Protein AF-A0A8S3U8H0-F1 (afdb_monomer_lite)

Structure (mmCIF, N/CA/C/O backbone):
data_AF-A0A8S3U8H0-F1
#
_entry.id   AF-A0A8S3U8H0-F1
#
loop_
_atom_site.group_PDB
_atom_site.id
_atom_site.type_symbol
_atom_site.label_atom_id
_atom_site.label_alt_id
_atom_site.label_comp_id
_atom_site.label_asym_id
_atom_site.label_entity_id
_atom_site.label_seq_id
_atom_site.pdbx_PDB_ins_code
_atom_site.Cartn_x
_atom_site.Cartn_y
_atom_site.Cartn_z
_atom_site.occupancy
_atom_site.B_iso_or_equiv
_atom_site.auth_seq_id
_atom_site.auth_comp_id
_atom_site.auth_asym_id
_atom_site.auth_atom_id
_atom_site.pdbx_PDB_model_num
ATOM 1 N N . MET A 1 1 ? 43.489 20.971 -30.427 1.00 53.31 1 MET A N 1
ATOM 2 C CA . MET A 1 1 ? 43.304 20.013 -31.539 1.00 53.31 1 MET A CA 1
ATOM 3 C C . MET A 1 1 ? 44.069 18.719 -31.280 1.00 53.31 1 MET A C 1
ATOM 5 O O . MET A 1 1 ? 45.092 18.466 -31.914 1.00 53.31 1 MET A O 1
ATOM 9 N N . ARG A 1 2 ? 43.596 17.875 -30.350 1.00 54.50 2 ARG A N 1
ATOM 10 C CA . ARG A 1 2 ? 44.123 16.501 -30.190 1.00 54.50 2 ARG A CA 1
ATOM 11 C C . ARG A 1 2 ? 43.417 15.573 -31.186 1.00 54.50 2 ARG A C 1
ATOM 13 O O . ARG A 1 2 ? 42.436 14.917 -30.849 1.00 54.50 2 ARG A O 1
ATOM 20 N N . LYS A 1 3 ? 43.886 15.553 -32.437 1.00 52.19 3 LYS A N 1
ATOM 21 C CA . LYS A 1 3 ? 43.271 14.757 -33.516 1.00 52.19 3 LYS A CA 1
ATOM 22 C C . LYS A 1 3 ? 43.486 13.263 -33.270 1.00 52.19 3 LYS A C 1
ATOM 24 O O . LYS A 1 3 ? 44.613 12.836 -33.036 1.00 52.19 3 LYS A O 1
ATOM 29 N N . THR A 1 4 ? 42.413 12.479 -33.339 1.00 63.12 4 THR A N 1
ATOM 30 C CA . THR A 1 4 ? 42.450 11.016 -33.181 1.00 63.12 4 THR A CA 1
ATOM 31 C C . THR A 1 4 ? 42.083 10.359 -34.504 1.00 63.12 4 THR A C 1
ATOM 33 O O . THR A 1 4 ? 41.078 10.707 -35.121 1.00 63.12 4 THR A O 1
ATOM 36 N N . ASN A 1 5 ? 42.921 9.430 -34.968 1.00 55.94 5 ASN A N 1
ATOM 37 C CA . ASN A 1 5 ? 42.593 8.605 -36.125 1.00 55.94 5 ASN A CA 1
ATOM 38 C C . ASN A 1 5 ? 41.622 7.511 -35.688 1.00 55.94 5 ASN A C 1
ATOM 40 O O . ASN A 1 5 ? 41.945 6.728 -34.800 1.00 55.94 5 ASN A O 1
ATOM 44 N N . LEU A 1 6 ? 40.474 7.433 -36.352 1.00 61.72 6 LEU A N 1
ATOM 45 C CA . LEU A 1 6 ? 39.511 6.348 -36.197 1.00 61.72 6 LEU A CA 1
ATOM 46 C C . LEU A 1 6 ? 39.157 5.877 -37.610 1.00 61.72 6 LEU A C 1
ATOM 48 O O . LEU A 1 6 ? 38.776 6.686 -38.456 1.00 61.72 6 LEU A O 1
ATOM 52 N N . ASN A 1 7 ? 39.418 4.604 -37.914 1.00 59.56 7 ASN A N 1
ATOM 53 C CA . ASN A 1 7 ? 39.319 4.033 -39.265 1.00 59.56 7 ASN A CA 1
ATOM 54 C C . ASN A 1 7 ? 40.020 4.886 -40.350 1.00 59.56 7 ASN A C 1
ATOM 56 O O . ASN A 1 7 ? 39.528 5.052 -41.469 1.00 59.56 7 ASN A O 1
ATOM 60 N N . GLY A 1 8 ? 41.191 5.447 -40.026 1.00 64.94 8 GLY A N 1
ATOM 61 C CA . GLY A 1 8 ? 42.004 6.274 -40.929 1.00 64.94 8 GLY A CA 1
ATOM 62 C C . GLY A 1 8 ? 41.437 7.662 -41.261 1.00 64.94 8 GLY A C 1
ATOM 63 O O . GLY A 1 8 ? 42.083 8.411 -41.992 1.00 64.94 8 GLY A O 1
ATOM 64 N N . LEU A 1 9 ? 40.274 8.036 -40.720 1.00 56.22 9 LEU A N 1
ATOM 65 C CA . LEU A 1 9 ? 39.769 9.406 -40.751 1.00 56.22 9 LEU A CA 1
ATOM 66 C C . LEU A 1 9 ? 40.352 10.184 -39.565 1.00 56.22 9 LEU A C 1
ATOM 68 O O . LEU A 1 9 ? 40.284 9.739 -38.418 1.00 56.22 9 LEU A O 1
ATOM 72 N N . LYS A 1 10 ? 40.925 11.362 -39.845 1.00 70.75 10 LYS A N 1
ATOM 73 C CA . LYS A 1 10 ? 41.454 12.291 -38.833 1.00 70.75 10 LYS A CA 1
ATOM 74 C C . LYS A 1 10 ? 40.300 13.036 -38.165 1.00 70.75 10 LYS A C 1
ATOM 76 O O . LYS A 1 10 ? 39.991 14.164 -38.546 1.00 70.75 10 LYS A O 1
ATOM 81 N N . ILE A 1 11 ? 39.669 12.413 -37.175 1.00 70.12 11 ILE A N 1
ATOM 82 C CA . ILE A 1 11 ? 38.603 13.045 -36.400 1.00 70.12 11 ILE A CA 1
ATOM 83 C C . ILE A 1 11 ? 39.237 14.066 -35.448 1.00 70.12 11 ILE A C 1
ATOM 85 O O . ILE A 1 11 ? 40.104 13.738 -34.630 1.00 70.12 11 ILE A O 1
ATOM 89 N N . ASP A 1 12 ? 38.821 15.329 -35.556 1.00 80.31 12 ASP A N 1
ATOM 90 C CA . ASP A 1 12 ? 39.196 16.333 -34.565 1.00 80.31 12 ASP A CA 1
ATOM 91 C C . ASP A 1 12 ? 38.357 16.117 -33.305 1.00 80.31 12 ASP A C 1
ATOM 93 O O . ASP A 1 12 ? 37.150 16.371 -33.297 1.00 80.31 12 ASP A O 1
ATOM 97 N N . LYS A 1 13 ? 38.997 15.597 -32.252 1.00 78.94 13 LYS A N 1
ATOM 98 C CA . LYS A 1 13 ? 38.330 15.237 -30.999 1.00 78.94 13 LYS A CA 1
ATOM 99 C C . LYS A 1 13 ? 37.653 16.438 -30.351 1.00 78.94 13 LYS A C 1
ATOM 101 O O . LYS A 1 13 ? 36.596 16.282 -29.754 1.00 78.94 13 LYS A O 1
ATOM 106 N N . ASP A 1 14 ? 38.227 17.626 -30.510 1.00 76.94 14 ASP A N 1
ATOM 107 C CA . ASP A 1 14 ? 37.701 18.838 -29.891 1.00 76.94 14 ASP A CA 1
ATOM 108 C C . ASP A 1 14 ? 36.390 19.260 -30.594 1.00 76.94 14 ASP A C 1
ATOM 110 O O . ASP A 1 14 ? 35.439 19.685 -29.941 1.00 76.94 14 ASP A O 1
ATOM 114 N N . ASN A 1 15 ? 36.287 19.023 -31.909 1.00 81.94 15 ASN A N 1
ATOM 115 C CA . ASN A 1 15 ? 35.079 19.278 -32.702 1.00 81.94 15 ASN A CA 1
ATOM 116 C C . ASN A 1 15 ? 34.014 18.170 -32.546 1.00 81.94 15 ASN A C 1
ATOM 118 O O . ASN A 1 15 ? 32.822 18.465 -32.505 1.00 81.94 15 ASN A O 1
ATOM 122 N N . LEU A 1 16 ? 34.424 16.900 -32.410 1.00 81.31 16 LEU A N 1
ATOM 123 C CA . LEU A 1 16 ? 33.508 15.792 -32.094 1.00 81.31 16 LEU A CA 1
ATOM 124 C C . LEU A 1 16 ? 32.901 15.952 -30.694 1.00 81.31 16 LEU A C 1
ATOM 126 O O . LEU A 1 16 ? 31.695 15.787 -30.532 1.00 81.31 16 LEU A O 1
ATOM 130 N N . ASN A 1 17 ? 33.719 16.305 -29.698 1.00 83.75 17 ASN A N 1
ATOM 131 C CA . ASN A 1 17 ? 33.247 16.588 -28.345 1.00 83.75 17 ASN A CA 1
ATOM 132 C C . ASN A 1 17 ? 32.246 17.749 -28.341 1.00 83.75 17 ASN A C 1
ATOM 134 O O . ASN A 1 17 ? 31.237 17.655 -27.648 1.00 83.75 17 ASN A O 1
ATOM 138 N N . LYS A 1 18 ? 32.483 18.802 -29.140 1.00 85.81 18 LYS A N 1
ATOM 139 C CA . LYS A 1 18 ? 31.510 19.886 -29.304 1.00 85.81 18 LYS A CA 1
ATOM 140 C C . LYS A 1 18 ? 30.199 19.384 -29.919 1.00 85.81 18 LYS A C 1
ATOM 142 O O . LYS A 1 18 ? 29.156 19.578 -29.321 1.00 85.81 18 LYS A O 1
ATOM 147 N N . LEU A 1 19 ? 30.239 18.658 -31.038 1.00 86.06 19 LEU A N 1
ATOM 148 C CA . LEU A 1 19 ? 29.032 18.083 -31.659 1.00 86.06 19 LEU A CA 1
ATOM 149 C C . LEU A 1 19 ? 28.252 17.126 -30.738 1.00 86.06 19 LEU A C 1
ATOM 151 O O . LEU A 1 19 ? 27.038 16.991 -30.883 1.00 86.06 19 LEU A O 1
ATOM 155 N N . LEU A 1 20 ? 28.933 16.455 -29.804 1.00 87.25 20 LEU A N 1
ATOM 156 C CA . LEU A 1 20 ? 28.305 15.662 -28.745 1.00 87.25 20 LEU A CA 1
ATOM 157 C C . LEU A 1 20 ? 27.693 16.538 -27.647 1.00 87.25 20 LEU A C 1
ATOM 159 O O . LEU A 1 20 ? 26.581 16.241 -27.221 1.00 87.25 20 LEU A O 1
ATOM 163 N N . ALA A 1 21 ? 28.370 17.608 -27.224 1.00 89.00 21 ALA A N 1
ATOM 164 C CA . ALA A 1 21 ? 27.836 18.582 -26.274 1.00 89.00 21 ALA A CA 1
ATOM 165 C C . ALA A 1 21 ? 26.598 19.292 -26.844 1.00 89.00 21 ALA A C 1
ATOM 167 O O . ALA A 1 21 ? 25.537 19.183 -26.245 1.00 89.00 21 ALA A O 1
ATOM 168 N N . ASP A 1 22 ? 26.690 19.879 -28.042 1.00 88.12 22 ASP A N 1
ATOM 169 C CA . ASP A 1 22 ? 25.586 20.553 -28.741 1.00 88.12 22 ASP A CA 1
ATOM 170 C C . ASP A 1 22 ? 24.361 19.613 -28.897 1.00 88.12 22 ASP A C 1
ATOM 172 O O . ASP A 1 22 ? 23.209 20.024 -28.745 1.00 88.12 22 ASP A O 1
ATOM 176 N N . LYS A 1 23 ? 24.584 18.311 -29.159 1.00 88.38 23 LYS A N 1
ATOM 177 C CA . LYS A 1 23 ? 23.503 17.305 -29.215 1.00 88.38 23 LYS A CA 1
ATOM 178 C C . LYS A 1 23 ? 22.951 16.913 -27.848 1.00 88.38 23 LYS A C 1
ATOM 180 O O . LYS A 1 23 ? 21.746 16.694 -27.748 1.00 88.38 23 LYS A O 1
ATOM 185 N N . LEU A 1 24 ? 23.791 16.780 -26.825 1.00 85.44 24 LEU A N 1
ATOM 186 C CA . LEU A 1 24 ? 23.340 16.498 -25.462 1.00 85.44 24 LEU A CA 1
ATOM 187 C C . LEU A 1 24 ? 22.552 17.682 -24.903 1.00 85.44 24 LEU A C 1
ATOM 189 O O . LEU A 1 24 ? 21.498 17.464 -24.327 1.00 85.44 24 LEU A O 1
ATOM 193 N N . GLU A 1 25 ? 22.991 18.912 -25.153 1.00 88.81 25 GLU A N 1
ATOM 194 C CA . GLU A 1 25 ? 22.292 20.147 -24.796 1.00 88.81 25 GLU A CA 1
ATOM 195 C C . GLU A 1 25 ? 20.947 20.261 -25.526 1.00 88.81 25 GLU A C 1
ATOM 197 O O . GLU A 1 25 ? 19.946 20.575 -24.891 1.00 88.81 25 GLU A O 1
ATOM 202 N N . HIS A 1 26 ? 20.855 19.895 -26.811 1.00 83.44 26 HIS A N 1
ATOM 203 C CA . HIS A 1 26 ? 19.566 19.816 -27.515 1.00 83.44 26 HIS A CA 1
ATOM 204 C C . HIS A 1 26 ? 18.660 18.687 -26.977 1.00 83.44 26 HIS A C 1
ATOM 206 O O . HIS A 1 26 ? 17.444 18.864 -26.887 1.00 83.44 26 HIS A O 1
ATOM 212 N N . ILE A 1 27 ? 19.209 17.525 -26.607 1.00 80.75 27 ILE A N 1
ATOM 213 C CA . ILE A 1 27 ? 18.430 16.424 -26.010 1.00 80.75 27 ILE A CA 1
ATOM 214 C C . ILE A 1 27 ? 17.940 16.804 -24.609 1.00 80.75 27 ILE A C 1
ATOM 216 O O . ILE A 1 27 ? 16.776 16.567 -24.300 1.00 80.75 27 ILE A O 1
ATOM 220 N N . LEU A 1 28 ? 18.785 17.437 -23.795 1.00 80.69 28 LEU A N 1
ATOM 221 C CA . LEU A 1 28 ? 18.421 17.973 -22.487 1.00 80.69 28 LEU A CA 1
ATOM 222 C C . LEU A 1 28 ? 17.389 19.089 -22.635 1.00 80.69 28 LEU A C 1
ATOM 224 O O . LEU A 1 28 ? 16.350 18.989 -22.006 1.00 80.69 28 LEU A O 1
ATOM 228 N N . SER A 1 29 ? 17.569 20.034 -23.562 1.00 78.50 29 SER A N 1
ATOM 229 C CA . SER A 1 29 ? 16.569 21.068 -23.883 1.00 78.50 29 SER A CA 1
ATOM 230 C C . SER A 1 29 ? 15.237 20.468 -24.347 1.00 78.50 29 SER A C 1
ATOM 232 O O . SER A 1 29 ? 14.182 20.998 -24.025 1.00 78.50 29 SER A O 1
ATOM 234 N N . ASN A 1 30 ? 15.246 19.337 -25.065 1.00 73.69 30 ASN A N 1
ATOM 235 C CA . ASN A 1 30 ? 14.020 18.623 -25.434 1.00 73.69 30 ASN A CA 1
ATOM 236 C C . ASN A 1 30 ? 13.390 17.893 -24.235 1.00 73.69 30 ASN A C 1
ATOM 238 O O . ASN A 1 30 ? 12.169 17.834 -24.136 1.00 73.69 30 ASN A O 1
ATOM 242 N N . ILE A 1 31 ? 14.179 17.308 -23.331 1.00 71.69 31 ILE A N 1
ATOM 243 C CA . ILE A 1 31 ? 13.676 16.672 -22.101 1.00 71.69 31 ILE A CA 1
ATOM 244 C C . ILE A 1 31 ? 13.122 17.742 -21.152 1.00 71.69 31 ILE A C 1
ATOM 246 O O . ILE A 1 31 ? 12.035 17.582 -20.607 1.00 71.69 31 ILE A O 1
ATOM 250 N N . GLU A 1 32 ? 13.813 18.869 -21.024 1.00 66.81 32 GLU A N 1
ATOM 251 C CA . GLU A 1 32 ? 13.379 20.043 -20.282 1.00 66.81 32 GLU A CA 1
ATOM 252 C C . GLU A 1 32 ? 12.153 20.683 -20.922 1.00 66.81 32 GLU A C 1
ATOM 254 O O . GLU A 1 32 ? 11.242 21.002 -20.181 1.00 66.81 32 GLU A O 1
ATOM 259 N N . ALA A 1 33 ? 12.015 20.767 -22.248 1.00 57.66 33 ALA A N 1
ATOM 260 C CA . ALA A 1 33 ? 10.773 21.214 -22.898 1.00 57.66 33 ALA A CA 1
ATOM 261 C C . ALA A 1 33 ? 9.609 20.206 -22.768 1.00 57.66 33 ALA A C 1
ATOM 263 O O . ALA A 1 33 ? 8.447 20.602 -22.803 1.00 57.66 33 ALA A O 1
ATOM 264 N N . ASN A 1 34 ? 9.896 18.912 -22.581 1.00 53.34 34 ASN A N 1
ATOM 265 C CA . ASN A 1 34 ? 8.882 17.890 -22.284 1.00 53.34 34 ASN A CA 1
ATOM 266 C C . ASN A 1 34 ? 8.494 17.839 -20.790 1.00 53.34 34 ASN A C 1
ATOM 268 O O . ASN A 1 34 ? 7.405 17.375 -20.467 1.00 53.34 34 ASN A O 1
ATOM 272 N N . ASN A 1 35 ? 9.350 18.329 -19.886 1.00 50.75 35 ASN A N 1
ATOM 273 C CA . ASN A 1 35 ? 9.078 18.447 -18.444 1.00 50.75 35 ASN A CA 1
ATOM 274 C C . ASN A 1 35 ? 8.570 19.849 -18.055 1.00 50.75 35 ASN A C 1
ATOM 276 O O . ASN A 1 35 ? 7.809 20.003 -17.105 1.00 50.75 35 ASN A O 1
ATOM 280 N N . THR A 1 36 ? 8.962 20.866 -18.820 1.00 42.00 36 THR A N 1
ATOM 281 C CA . THR A 1 36 ? 8.425 22.232 -18.843 1.00 42.00 36 THR A CA 1
ATOM 282 C C . THR A 1 36 ? 7.519 22.410 -20.059 1.00 42.00 36 THR A C 1
ATOM 284 O O . THR A 1 36 ? 7.493 23.461 -20.698 1.00 42.00 36 THR A O 1
ATOM 287 N N . THR A 1 37 ? 6.688 21.395 -20.335 1.00 43.19 37 THR A N 1
ATOM 288 C CA . THR A 1 37 ? 5.416 21.648 -21.010 1.00 43.19 37 THR A CA 1
ATOM 289 C C . THR A 1 37 ? 4.713 22.745 -20.223 1.00 43.19 37 THR A C 1
ATOM 291 O O . THR A 1 37 ? 4.299 22.531 -19.078 1.00 43.19 37 THR A O 1
ATOM 294 N N . SER A 1 38 ? 4.625 23.925 -20.830 1.00 39.12 38 SER A N 1
ATOM 295 C CA . SER A 1 38 ? 3.864 25.060 -20.329 1.00 39.12 38 SER A CA 1
ATOM 296 C C . SER A 1 38 ? 2.457 24.622 -19.932 1.00 39.12 38 SER A C 1
ATOM 298 O O . SER A 1 38 ? 1.912 23.665 -20.486 1.00 39.12 38 SER A O 1
ATOM 300 N N . VAL A 1 39 ? 1.857 25.326 -18.967 1.00 46.53 39 VAL A N 1
ATOM 301 C CA . VAL A 1 39 ? 0.516 25.020 -18.441 1.00 46.53 39 VAL A CA 1
ATOM 302 C C . VAL A 1 39 ? -0.563 25.393 -19.470 1.00 46.53 39 VAL A C 1
ATOM 304 O O . VAL A 1 39 ? -1.353 26.316 -19.286 1.00 46.53 39 VAL A O 1
ATOM 307 N N . ASP A 1 40 ? -0.611 24.644 -20.571 1.00 38.34 40 ASP A N 1
ATOM 308 C CA . ASP A 1 40 ? -1.639 24.726 -21.600 1.00 38.34 40 ASP A CA 1
ATOM 309 C C . ASP A 1 40 ? -2.878 23.930 -21.176 1.00 38.34 40 ASP A C 1
ATOM 311 O O . ASP A 1 40 ? -3.145 22.800 -21.586 1.00 38.34 40 ASP A O 1
ATOM 315 N N . SER A 1 41 ? -3.669 24.588 -20.330 1.00 42.88 41 SER A N 1
ATOM 316 C CA . SER A 1 41 ? -5.132 24.524 -20.348 1.00 42.88 41 SER A CA 1
ATOM 317 C C . SER A 1 41 ? -5.779 23.132 -20.457 1.00 42.88 41 SER A C 1
ATOM 319 O O . SER A 1 41 ? -6.441 22.785 -21.436 1.00 42.88 41 SER A O 1
ATOM 321 N N . ASN A 1 42 ? -5.777 22.416 -19.331 1.00 51.84 42 ASN A N 1
ATOM 322 C CA . ASN A 1 42 ? -6.963 21.685 -18.873 1.00 51.84 42 ASN A CA 1
ATOM 323 C C . ASN A 1 42 ? -7.548 20.612 -19.819 1.00 51.84 42 ASN A C 1
ATOM 325 O O . ASN A 1 42 ? -8.760 20.535 -20.043 1.00 51.84 42 ASN A O 1
ATOM 329 N N . SER A 1 43 ? -6.730 19.623 -20.195 1.00 61.34 43 SER A N 1
ATOM 330 C CA . SER A 1 43 ? -7.233 18.242 -20.325 1.00 61.34 43 SER A CA 1
ATOM 331 C C . SER A 1 43 ? -7.524 17.649 -18.931 1.00 61.34 43 SER A C 1
ATOM 333 O O . SER A 1 43 ? -6.954 16.625 -18.555 1.00 61.34 43 SER A O 1
ATOM 335 N N . VAL A 1 44 ? -8.424 18.263 -18.158 1.00 78.44 44 VAL A N 1
ATOM 336 C CA . VAL A 1 44 ? -8.919 17.688 -16.897 1.00 78.44 44 VAL A CA 1
ATOM 337 C C . VAL A 1 44 ? -9.629 16.378 -17.236 1.00 78.44 44 VAL A C 1
ATOM 339 O O . VAL A 1 44 ? -10.532 16.382 -18.070 1.00 78.44 44 VAL A O 1
ATOM 342 N N . ARG A 1 45 ? -9.235 15.244 -16.645 1.00 87.81 45 ARG A N 1
ATOM 343 C CA . ARG A 1 45 ? -9.836 13.931 -16.946 1.00 87.81 45 ARG A CA 1
ATOM 344 C C . ARG A 1 45 ? -10.515 13.320 -15.732 1.00 87.81 45 ARG A C 1
ATOM 346 O O . ARG A 1 45 ? -10.047 13.459 -14.607 1.00 87.81 45 ARG A O 1
ATOM 353 N N . CYS A 1 46 ? -11.611 12.612 -15.983 1.00 89.75 46 CYS A N 1
ATOM 354 C CA . CYS A 1 46 ? -12.361 11.910 -14.953 1.00 89.75 46 CYS A CA 1
ATOM 355 C C . CYS A 1 46 ? -11.645 10.613 -14.567 1.00 89.75 46 CYS A C 1
ATOM 357 O O . CYS A 1 46 ? -11.534 9.714 -15.405 1.00 89.75 46 CYS A O 1
ATOM 359 N N . LEU A 1 47 ? -11.259 10.471 -13.295 1.00 88.12 47 LEU A N 1
ATOM 360 C CA . LEU A 1 47 ? -10.551 9.296 -12.765 1.00 88.12 47 LEU A CA 1
ATOM 361 C C . LEU A 1 47 ? -11.240 7.966 -13.133 1.00 88.12 47 LEU A C 1
ATOM 363 O O . LEU A 1 47 ? -10.577 6.995 -13.478 1.00 88.12 47 LEU A O 1
ATOM 367 N N . LYS A 1 48 ? -12.581 7.934 -13.121 1.00 88.75 48 LYS A N 1
ATOM 368 C CA . LYS A 1 48 ? -13.379 6.719 -13.374 1.00 88.75 48 LYS A CA 1
ATOM 369 C C . LYS A 1 48 ? -13.560 6.325 -14.845 1.00 88.75 48 LYS A C 1
ATOM 371 O O . LYS A 1 48 ? -13.930 5.186 -15.105 1.00 88.75 48 LYS A O 1
ATOM 376 N N . CYS A 1 49 ? -13.379 7.235 -15.807 1.00 89.25 49 CYS A N 1
ATOM 377 C CA . CYS A 1 49 ? -13.670 6.945 -17.224 1.00 89.25 49 CYS A CA 1
ATOM 378 C C . CYS A 1 49 ? -12.621 7.461 -18.223 1.00 89.25 49 CYS A C 1
ATOM 380 O O . CYS A 1 49 ? -12.766 7.234 -19.422 1.00 89.25 49 CYS A O 1
ATOM 382 N N . ASN A 1 50 ? -11.589 8.170 -17.747 1.00 86.81 50 ASN A N 1
ATOM 383 C CA . ASN A 1 50 ? -10.497 8.774 -18.522 1.00 86.81 50 ASN A CA 1
ATOM 384 C C . ASN A 1 50 ? -10.950 9.720 -19.665 1.00 86.81 50 ASN A C 1
ATOM 386 O O . ASN A 1 50 ? -10.163 10.088 -20.537 1.00 86.81 50 ASN A O 1
ATOM 390 N N . ARG A 1 51 ? -12.219 10.155 -19.668 1.00 87.94 51 ARG A N 1
ATOM 391 C CA . ARG A 1 51 ? -12.748 11.175 -20.590 1.00 87.94 51 ARG A CA 1
ATOM 392 C C . ARG A 1 51 ? -12.559 12.576 -20.006 1.00 87.94 51 ARG A C 1
ATOM 394 O O . ARG A 1 51 ? -12.497 12.746 -18.789 1.00 87.94 51 ARG A O 1
ATOM 401 N N . ASN A 1 52 ? -12.488 13.575 -20.883 1.00 87.75 52 ASN A N 1
ATOM 402 C CA . ASN A 1 52 ? -12.265 14.972 -20.509 1.00 87.75 52 ASN A CA 1
ATOM 403 C C . ASN A 1 52 ? -13.490 15.570 -19.765 1.00 87.75 52 ASN A C 1
ATOM 405 O O . ASN A 1 52 ? -14.642 15.352 -20.148 1.00 87.75 52 ASN A O 1
ATOM 409 N N . CYS A 1 53 ? -13.237 16.325 -18.698 1.00 81.44 53 CYS A N 1
ATOM 410 C CA . CYS A 1 53 ? -14.193 16.942 -17.777 1.00 81.44 53 CYS A CA 1
ATOM 411 C C . CYS A 1 53 ? -14.675 18.334 -18.220 1.00 81.44 53 CYS A C 1
ATOM 413 O O . CYS A 1 53 ? -14.948 19.178 -17.372 1.00 81.44 53 CYS A O 1
ATOM 415 N N . LYS A 1 54 ? -14.805 18.586 -19.533 1.00 68.94 54 LYS A N 1
ATOM 416 C CA . LYS A 1 54 ? -15.154 19.917 -20.077 1.00 68.94 54 LYS A CA 1
ATOM 417 C C . LYS A 1 54 ? -16.400 20.560 -19.446 1.00 68.94 54 LYS A C 1
ATOM 419 O O . LYS A 1 54 ? -16.468 21.780 -19.387 1.00 68.94 54 LYS A O 1
ATOM 424 N N . THR A 1 55 ? -17.369 19.765 -18.986 1.00 67.00 55 THR A N 1
ATOM 425 C CA . THR A 1 55 ? -18.467 20.200 -18.102 1.00 67.00 55 THR A CA 1
ATOM 426 C C . THR A 1 55 ? -18.896 19.057 -17.165 1.00 67.00 55 THR A C 1
ATOM 428 O O . THR A 1 55 ? -18.597 17.888 -17.419 1.00 67.00 55 THR A O 1
ATOM 431 N N . ARG A 1 56 ? -19.647 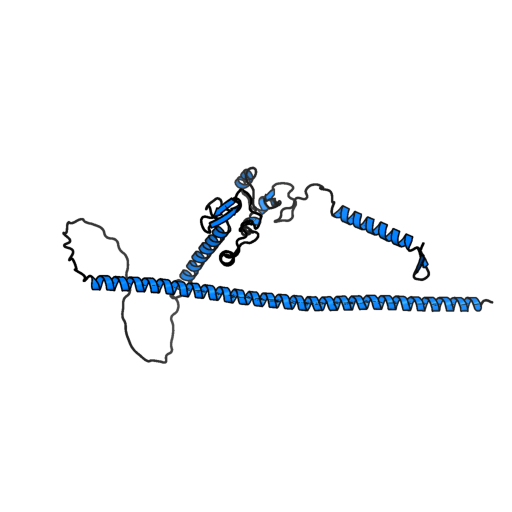19.394 -16.101 1.00 84.31 56 ARG A N 1
ATOM 432 C CA . ARG A 1 56 ? -20.343 18.459 -15.184 1.00 84.31 56 ARG A CA 1
ATOM 433 C C . ARG A 1 56 ? -19.432 17.454 -14.458 1.00 84.31 56 ARG A C 1
ATOM 435 O O . ARG A 1 56 ? -19.716 16.252 -14.403 1.00 84.31 56 ARG A O 1
ATOM 442 N N . ALA A 1 57 ? -18.348 17.965 -13.884 1.00 87.81 57 ALA A N 1
ATOM 443 C CA . ALA A 1 57 ? -17.452 17.233 -12.997 1.00 87.81 57 ALA A CA 1
ATOM 444 C C . ALA A 1 57 ? -17.246 17.983 -11.674 1.00 87.81 57 ALA A C 1
ATOM 446 O O . ALA A 1 57 ? -17.474 19.189 -11.595 1.00 87.81 57 ALA A O 1
ATOM 447 N N . VAL A 1 58 ? -16.818 17.248 -10.651 1.00 89.62 58 VAL A N 1
ATOM 448 C CA . VAL A 1 58 ? -16.386 17.759 -9.346 1.00 89.62 58 VAL A CA 1
ATOM 449 C C . VAL A 1 58 ? -14.904 17.446 -9.152 1.00 89.62 58 VAL A C 1
ATOM 451 O O . VAL A 1 58 ? -14.429 16.405 -9.619 1.00 89.62 58 VAL A O 1
ATOM 454 N N . GLN A 1 59 ? -14.183 18.340 -8.478 1.00 89.50 59 GLN A N 1
ATOM 455 C CA . GLN A 1 59 ? -12.842 18.065 -7.975 1.00 89.50 59 GLN A CA 1
ATOM 456 C C . GLN A 1 59 ? -12.959 17.406 -6.599 1.00 89.50 59 GLN A C 1
ATOM 458 O O . GLN A 1 59 ? -13.668 17.897 -5.727 1.00 89.50 59 GLN A O 1
ATOM 463 N N . CYS A 1 60 ? -12.289 16.275 -6.414 1.00 89.38 60 CYS A N 1
ATOM 464 C CA . CYS A 1 60 ? -12.126 15.659 -5.110 1.00 89.38 60 CYS A CA 1
ATOM 465 C C . CYS A 1 60 ? -11.099 16.456 -4.296 1.00 89.38 60 CYS A C 1
ATOM 467 O O . CYS A 1 60 ? -10.099 16.903 -4.858 1.00 89.38 60 CYS A O 1
ATOM 469 N N . THR A 1 61 ? -11.274 16.519 -2.976 1.00 87.69 61 THR A N 1
ATOM 470 C CA . THR A 1 61 ? -10.245 16.949 -2.005 1.00 87.69 61 THR A CA 1
ATOM 471 C C . THR A 1 61 ? -8.861 16.362 -2.312 1.00 87.69 61 THR A C 1
ATOM 473 O O . THR A 1 61 ? -7.864 17.077 -2.322 1.00 87.69 61 THR A O 1
ATOM 476 N N . ASN A 1 62 ? -8.806 15.083 -2.699 1.00 84.00 62 ASN A N 1
ATOM 477 C CA . ASN A 1 62 ? -7.602 14.373 -3.147 1.00 84.00 62 ASN A CA 1
ATOM 478 C C . ASN A 1 62 ? -7.172 14.744 -4.593 1.00 84.00 62 ASN A C 1
ATOM 480 O O . ASN A 1 62 ? -6.816 13.866 -5.385 1.00 84.00 62 ASN A O 1
ATOM 484 N N . GLY A 1 63 ? -7.267 16.024 -4.970 1.00 84.81 63 GLY A N 1
ATOM 485 C CA . GLY A 1 63 ? -6.724 16.665 -6.181 1.00 84.81 63 GLY A CA 1
ATOM 486 C C . GLY A 1 63 ? -7.342 16.307 -7.544 1.00 84.81 63 GLY A C 1
ATOM 487 O O . GLY A 1 63 ? -7.306 17.125 -8.465 1.00 84.81 63 GLY A O 1
ATOM 488 N N . HIS A 1 64 ? -7.905 15.110 -7.703 1.00 87.06 64 HIS A N 1
ATOM 489 C CA . HIS A 1 64 ? -8.383 14.563 -8.979 1.00 87.06 64 HIS A CA 1
ATOM 490 C C . HIS A 1 64 ? -9.857 14.895 -9.272 1.00 87.06 64 HIS A C 1
ATOM 492 O O . HIS A 1 64 ? -10.609 15.281 -8.386 1.00 87.06 64 HIS A O 1
ATOM 498 N N . TRP A 1 65 ? -10.307 14.692 -10.514 1.00 91.38 65 TRP A N 1
ATOM 499 C CA . TRP A 1 65 ? -11.662 15.055 -10.954 1.00 91.38 65 TRP A CA 1
ATOM 500 C C . TRP A 1 65 ? -12.531 13.843 -11.306 1.00 91.38 65 TRP A C 1
ATOM 502 O O . TRP A 1 65 ? -12.024 12.820 -11.775 1.00 91.38 65 TRP A O 1
ATOM 512 N N . VAL A 1 66 ? -13.855 13.965 -11.140 1.00 91.38 66 VAL A N 1
ATOM 513 C CA . VAL A 1 66 ? -14.834 12.927 -11.521 1.00 91.38 66 VAL A CA 1
ATOM 514 C C . VAL A 1 66 ? -16.130 13.537 -12.077 1.00 91.38 66 VAL A C 1
ATOM 516 O O . VAL A 1 66 ? -16.653 14.500 -11.521 1.00 91.38 66 VAL A O 1
ATOM 519 N N . HIS A 1 67 ? -16.688 12.981 -13.163 1.00 92.81 67 HIS A N 1
ATOM 520 C CA . HIS A 1 67 ? -18.015 13.377 -13.668 1.00 92.81 67 HIS A CA 1
ATOM 521 C C . HIS A 1 67 ? -19.130 12.984 -12.692 1.00 92.81 67 HIS A C 1
ATOM 523 O O . HIS A 1 67 ? -19.148 11.850 -12.211 1.00 92.81 67 HIS A O 1
ATOM 529 N N . TYR 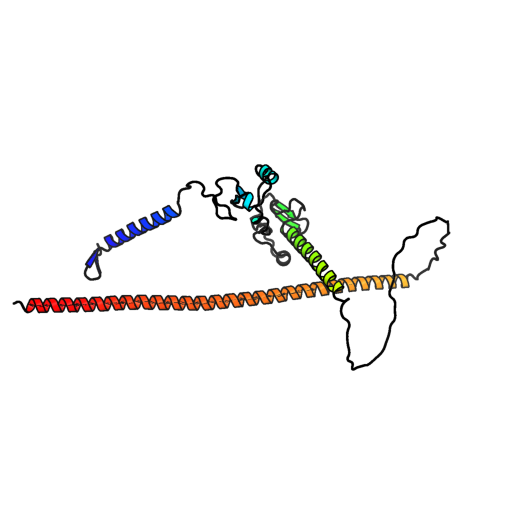A 1 68 ? -20.137 13.848 -12.511 1.00 92.00 68 TYR A N 1
ATOM 530 C CA . TYR A 1 68 ? -21.289 13.562 -11.636 1.00 92.00 68 TYR A CA 1
ATOM 531 C C . TYR A 1 68 ? -22.010 12.245 -11.998 1.00 92.00 68 TYR A C 1
ATOM 533 O O . TYR A 1 68 ? -22.527 11.548 -11.128 1.00 92.00 68 TYR A O 1
ATOM 541 N N . SER A 1 69 ? -22.021 11.879 -13.285 1.00 89.31 69 SER A N 1
ATOM 542 C CA . SER A 1 69 ? -22.619 10.643 -13.808 1.00 89.31 69 SER A CA 1
ATOM 543 C C . SER A 1 69 ? -21.794 9.387 -13.501 1.00 89.31 69 SER A C 1
ATOM 545 O O . SER A 1 69 ? -22.365 8.361 -13.138 1.00 89.31 69 SER A O 1
ATOM 547 N N . CYS A 1 70 ? -20.461 9.459 -13.583 1.00 89.44 70 CYS A N 1
ATOM 548 C CA . CYS A 1 70 ? -19.561 8.379 -13.155 1.00 89.44 70 CYS A CA 1
ATOM 549 C C . CYS A 1 70 ? -19.591 8.170 -11.631 1.00 89.44 70 CYS A C 1
ATOM 551 O O . CYS A 1 70 ? -19.285 7.087 -11.131 1.00 89.44 70 CYS A O 1
ATOM 553 N N . GLU A 1 71 ? -19.970 9.214 -10.899 1.00 89.88 71 GLU A N 1
ATOM 554 C CA . GLU A 1 71 ? -20.078 9.240 -9.443 1.00 89.88 71 GLU A CA 1
ATOM 555 C C . GLU A 1 71 ? -21.494 8.922 -8.923 1.00 89.88 71 GLU A C 1
ATOM 557 O O . GLU A 1 71 ? -21.689 8.669 -7.730 1.00 89.88 71 GLU A O 1
ATOM 562 N N . LYS A 1 72 ? -22.484 8.893 -9.829 1.00 91.00 72 LYS A N 1
ATOM 563 C CA . LYS A 1 72 ? -23.919 8.769 -9.532 1.00 91.00 72 LYS A CA 1
ATOM 564 C C . LYS A 1 72 ? -24.351 9.736 -8.418 1.00 91.00 72 LYS A C 1
ATOM 566 O O . LYS A 1 72 ? -24.856 9.300 -7.386 1.00 91.00 72 LYS A O 1
ATOM 571 N N . LEU A 1 73 ? -24.082 11.029 -8.611 1.00 87.75 73 LEU A N 1
ATOM 572 C CA . LEU A 1 73 ? -24.595 12.100 -7.749 1.00 87.75 73 LEU A CA 1
ATOM 573 C C . LEU A 1 73 ? -25.991 12.534 -8.214 1.00 87.75 73 LEU A C 1
ATOM 575 O O . LEU A 1 73 ? -26.238 12.702 -9.411 1.00 87.75 73 LEU A O 1
ATOM 579 N N . SER A 1 74 ? -26.887 12.728 -7.254 1.00 89.62 74 SER A N 1
ATOM 580 C CA . SER A 1 74 ? -28.202 13.343 -7.423 1.00 89.62 74 SER A CA 1
ATOM 581 C C . SER A 1 74 ? -28.101 14.849 -7.694 1.00 89.62 74 SER A C 1
ATOM 583 O O . SER A 1 74 ? -27.073 15.481 -7.452 1.00 89.62 74 SER A O 1
ATOM 585 N N . LEU A 1 75 ? -29.195 15.450 -8.173 1.00 86.38 75 LEU A N 1
ATOM 586 C CA . LEU A 1 75 ? -29.282 16.903 -8.362 1.00 86.38 75 LEU A CA 1
ATOM 587 C C . LEU A 1 75 ? -29.064 17.668 -7.046 1.00 86.38 75 LEU A C 1
ATOM 589 O O . LEU A 1 75 ? -28.351 18.667 -7.053 1.00 86.38 75 LEU A O 1
ATOM 593 N N . THR A 1 76 ? -29.594 17.157 -5.933 1.00 84.50 76 THR A N 1
ATOM 594 C CA . THR A 1 76 ? -29.439 17.745 -4.595 1.00 84.50 76 THR A CA 1
ATOM 595 C C . THR A 1 76 ? -27.992 17.684 -4.101 1.00 84.50 76 THR A C 1
ATOM 597 O O . THR A 1 76 ? -27.478 18.684 -3.612 1.00 84.50 76 THR A O 1
ATOM 600 N N . GLU A 1 77 ? -27.294 16.552 -4.281 1.00 84.38 77 GLU A N 1
ATOM 601 C CA . GLU A 1 77 ? -25.850 16.469 -3.999 1.00 84.38 77 GLU A CA 1
ATOM 602 C C . GLU A 1 77 ? -25.080 17.511 -4.827 1.00 84.38 77 GLU A C 1
ATOM 604 O O . GLU A 1 77 ? -24.301 18.273 -4.265 1.00 84.38 77 GLU A O 1
ATOM 609 N N . ILE A 1 78 ? -25.341 17.593 -6.141 1.00 87.75 78 ILE A N 1
ATOM 610 C CA . ILE A 1 78 ? -24.666 18.525 -7.065 1.00 87.75 78 ILE A CA 1
ATOM 611 C C . ILE A 1 78 ? -24.885 19.995 -6.667 1.00 87.75 78 ILE A C 1
ATOM 613 O O . ILE A 1 78 ? -23.961 20.796 -6.788 1.00 87.75 78 ILE A O 1
ATOM 617 N N . GLN A 1 79 ? -26.080 20.350 -6.185 1.00 85.75 79 GLN A N 1
ATOM 618 C CA . GLN A 1 79 ? -26.406 21.705 -5.723 1.00 85.75 79 GLN A CA 1
ATOM 619 C C . GLN A 1 79 ? -25.665 22.103 -4.438 1.00 85.75 79 GLN A C 1
ATOM 621 O O . GLN A 1 79 ? -25.399 23.287 -4.251 1.00 85.75 79 GLN A O 1
ATOM 626 N N . ASN A 1 80 ? -25.285 21.139 -3.595 1.00 82.94 80 ASN A N 1
ATOM 627 C CA . ASN A 1 80 ? -24.585 21.394 -2.332 1.00 82.94 80 ASN A CA 1
ATOM 628 C C . ASN A 1 80 ? -23.047 21.433 -2.477 1.00 82.94 80 ASN A C 1
ATOM 630 O O . ASN A 1 80 ? -22.369 21.978 -1.607 1.00 82.94 80 ASN A O 1
ATOM 634 N N . LEU A 1 81 ? -22.489 20.908 -3.578 1.00 81.81 81 LEU A N 1
ATOM 635 C CA . LEU A 1 81 ? -21.037 20.890 -3.844 1.00 81.81 81 LEU A CA 1
ATOM 636 C C . LEU A 1 81 ? -20.312 22.252 -3.747 1.00 81.81 81 LEU A C 1
ATOM 638 O O . LEU A 1 81 ? -19.159 22.241 -3.328 1.00 81.81 81 LEU A O 1
ATOM 642 N N . PRO A 1 82 ? -20.897 23.419 -4.100 1.00 74.56 82 PRO A N 1
ATOM 643 C CA . PRO A 1 82 ? -20.197 24.707 -3.999 1.00 74.56 82 PRO A CA 1
ATOM 644 C C . PRO A 1 82 ? -19.865 25.157 -2.567 1.00 74.56 82 PRO A C 1
ATOM 646 O O . PRO A 1 82 ? -19.201 26.177 -2.397 1.00 74.56 82 PRO A O 1
ATOM 649 N N . HIS A 1 83 ? -20.358 24.443 -1.550 1.00 66.62 83 HIS A N 1
ATOM 650 C CA . HIS A 1 83 ? -20.285 24.838 -0.142 1.00 66.62 83 HIS A CA 1
ATOM 651 C C . HIS A 1 83 ? -19.640 23.780 0.769 1.00 66.62 83 HIS A C 1
ATOM 653 O O . HIS A 1 83 ? -19.585 23.989 1.979 1.00 66.62 83 HIS A O 1
ATOM 659 N N . ILE A 1 84 ? -19.201 22.636 0.226 1.00 71.88 84 ILE A N 1
ATOM 660 C CA . ILE A 1 84 ? -18.731 21.480 1.005 1.00 71.88 84 ILE A CA 1
ATOM 661 C C . ILE A 1 84 ? -17.546 20.812 0.295 1.00 71.88 84 ILE A C 1
ATOM 663 O O . ILE A 1 84 ? -17.637 20.484 -0.889 1.00 71.88 84 ILE A O 1
ATOM 667 N N . ASP A 1 85 ? -16.470 20.540 1.037 1.00 81.06 85 ASP A N 1
ATOM 668 C CA . ASP A 1 85 ? -15.319 19.770 0.557 1.00 81.06 85 ASP A CA 1
ATOM 669 C C . ASP A 1 85 ? -15.727 18.356 0.118 1.00 81.06 85 ASP A C 1
ATOM 671 O O . ASP A 1 85 ? -16.155 17.517 0.915 1.00 81.06 85 ASP A O 1
ATOM 675 N N . TYR A 1 86 ? -15.600 18.075 -1.181 1.00 85.06 86 TYR A N 1
ATOM 676 C CA . TYR A 1 86 ? -16.105 16.838 -1.765 1.00 85.06 86 TYR A CA 1
ATOM 677 C C . TYR A 1 86 ? -15.057 15.715 -1.801 1.00 85.06 86 TYR A C 1
ATOM 679 O O . TYR A 1 86 ? -14.027 15.832 -2.465 1.00 85.06 86 TYR A O 1
ATOM 687 N N . CYS A 1 87 ? -15.362 14.569 -1.185 1.00 86.12 87 CYS A N 1
ATOM 688 C CA . CYS A 1 87 ? -14.604 13.327 -1.359 1.00 86.12 87 CYS A CA 1
ATOM 689 C C . CYS A 1 87 ? -15.382 12.330 -2.240 1.00 86.12 87 CYS A C 1
ATOM 691 O O . CYS A 1 87 ? -16.554 12.047 -1.988 1.00 86.12 87 CYS A O 1
ATOM 693 N N . CYS A 1 88 ? -14.748 11.788 -3.287 1.00 87.50 88 CYS A N 1
ATOM 694 C CA . CYS A 1 88 ? -15.407 10.869 -4.221 1.00 87.50 88 CYS A CA 1
ATOM 695 C C . CYS A 1 88 ? -15.573 9.457 -3.635 1.00 87.50 88 CYS A C 1
ATOM 697 O O . CYS A 1 88 ? -14.763 9.017 -2.819 1.00 87.50 88 CYS A O 1
ATOM 699 N N . LYS A 1 89 ? -16.551 8.673 -4.119 1.00 83.44 89 LYS A N 1
ATOM 700 C CA . LYS A 1 89 ? -16.833 7.312 -3.607 1.00 83.44 89 LYS A CA 1
ATOM 701 C C . LYS A 1 89 ? -15.739 6.288 -3.955 1.00 83.44 89 LYS A C 1
ATOM 703 O O . LYS A 1 89 ? -15.874 5.120 -3.601 1.00 83.44 89 LYS A O 1
ATOM 708 N N . THR A 1 90 ? -14.682 6.689 -4.671 1.00 83.19 90 THR A N 1
ATOM 709 C CA . THR A 1 90 ? -13.439 5.905 -4.801 1.00 83.19 90 THR A CA 1
ATOM 710 C C . THR A 1 90 ? -12.535 6.131 -3.588 1.00 83.19 90 THR A C 1
ATOM 712 O O . THR A 1 90 ? -12.060 5.162 -3.008 1.00 83.19 90 THR A O 1
ATOM 715 N N . CYS A 1 91 ? -12.342 7.385 -3.167 1.00 81.25 91 CYS A N 1
ATOM 716 C CA . CYS A 1 91 ? -11.474 7.735 -2.041 1.00 81.25 91 CYS A CA 1
ATOM 717 C C . CYS A 1 91 ? -12.164 7.623 -0.677 1.00 81.25 91 CYS A C 1
ATOM 719 O O . CYS A 1 91 ? -11.501 7.263 0.281 1.00 81.25 91 CYS A O 1
ATOM 721 N N . SER A 1 92 ? -13.485 7.808 -0.579 1.00 75.44 92 SER A N 1
ATOM 722 C CA . SER A 1 92 ? -14.236 7.524 0.657 1.00 75.44 92 SER A CA 1
ATOM 723 C C . SER A 1 92 ? -14.487 6.023 0.888 1.00 75.44 92 SER A C 1
ATOM 725 O O . SER A 1 92 ? -15.062 5.644 1.903 1.00 75.44 92 SER A O 1
ATOM 727 N N . LYS A 1 93 ? -14.126 5.170 -0.084 1.00 61.47 93 LYS A N 1
ATOM 728 C CA . LYS A 1 93 ? -14.109 3.701 0.037 1.00 61.47 93 LYS A CA 1
ATOM 729 C C . LYS A 1 93 ? -12.712 3.124 0.226 1.00 61.47 93 LYS A C 1
ATOM 731 O O . LYS A 1 93 ? -12.591 1.946 0.554 1.00 61.47 93 LYS A O 1
ATOM 736 N N . GLN A 1 94 ? -11.670 3.924 0.024 1.00 45.16 94 GLN A N 1
ATOM 737 C CA . GLN A 1 94 ? -10.407 3.632 0.677 1.00 45.16 94 GLN A CA 1
ATOM 738 C C . GLN A 1 94 ? -10.649 3.912 2.170 1.00 45.16 94 GLN A C 1
ATOM 740 O O . GLN A 1 94 ? -11.203 4.969 2.483 1.00 45.16 94 GLN A O 1
ATOM 745 N N . PRO A 1 95 ? -10.304 2.994 3.095 1.00 43.56 95 PRO A N 1
ATOM 746 C CA . PRO A 1 95 ? -10.206 3.386 4.496 1.00 43.56 95 PRO A CA 1
ATOM 747 C C . PRO A 1 95 ? -9.242 4.571 4.559 1.00 43.56 95 PRO A C 1
ATOM 749 O O . PRO A 1 95 ? -8.287 4.605 3.776 1.00 43.56 95 PRO A O 1
ATOM 752 N N . ILE A 1 96 ? -9.506 5.547 5.434 1.00 42.75 96 ILE A N 1
ATOM 753 C CA . ILE A 1 96 ? -8.655 6.737 5.563 1.00 42.75 96 ILE A CA 1
ATOM 754 C C . ILE A 1 96 ? -7.217 6.246 5.706 1.00 42.75 96 ILE A C 1
ATOM 756 O O . ILE A 1 96 ? -6.889 5.573 6.683 1.00 42.75 96 ILE A O 1
ATOM 760 N N . THR A 1 97 ? -6.370 6.533 4.714 1.00 38.38 97 THR A N 1
ATOM 761 C CA . THR A 1 97 ? -4.964 6.128 4.735 1.00 38.38 97 THR A CA 1
ATOM 762 C C . THR A 1 97 ? -4.209 7.085 5.639 1.00 38.38 97 THR A C 1
ATOM 764 O O . THR A 1 97 ? -3.436 7.929 5.185 1.00 38.38 97 THR A O 1
ATOM 767 N N . VAL A 1 98 ? -4.486 6.946 6.936 1.00 39.47 98 VAL A N 1
ATOM 768 C CA . VAL A 1 98 ? -3.598 7.336 8.021 1.00 39.47 98 VAL A CA 1
ATOM 769 C C . VAL A 1 98 ? -2.199 6.831 7.618 1.00 39.47 98 VAL A C 1
ATOM 771 O O . VAL A 1 98 ? -2.073 5.627 7.376 1.00 39.47 98 VAL A O 1
ATOM 774 N N . PRO A 1 99 ? -1.178 7.701 7.451 1.00 43.22 99 PRO A N 1
ATOM 775 C CA . PRO A 1 99 ? 0.106 7.317 6.848 1.00 43.22 99 PRO A CA 1
ATOM 776 C C . PRO A 1 99 ? 0.779 6.124 7.534 1.00 43.22 99 PRO A C 1
ATOM 778 O O . PRO A 1 99 ? 1.449 5.330 6.879 1.00 43.22 99 PRO A O 1
ATOM 781 N N . TYR A 1 100 ? 0.513 5.964 8.831 1.00 43.97 100 TYR A N 1
ATOM 782 C CA . TYR A 1 100 ? 0.549 4.683 9.519 1.00 43.97 100 TYR A CA 1
ATOM 783 C C . TYR A 1 100 ? -0.807 4.443 10.189 1.00 43.97 100 TYR A C 1
ATOM 785 O O . TYR A 1 100 ? -1.118 5.060 11.205 1.00 43.97 100 TYR A O 1
ATOM 793 N N . ALA A 1 101 ? -1.610 3.519 9.662 1.00 46.12 101 ALA A N 1
ATOM 794 C CA . ALA A 1 101 ? -2.748 2.972 10.396 1.00 46.12 101 ALA A CA 1
ATOM 795 C C . ALA A 1 101 ? -2.215 2.034 11.494 1.00 46.12 101 ALA A C 1
ATOM 797 O O . ALA A 1 101 ? -2.266 0.815 11.341 1.00 46.12 101 ALA A O 1
ATOM 798 N N . ILE A 1 102 ? -1.649 2.627 12.557 1.00 50.81 102 ILE A N 1
ATOM 799 C CA . ILE A 1 102 ? -1.061 1.926 13.706 1.00 50.81 102 ILE A CA 1
ATOM 800 C C . ILE A 1 102 ? -2.082 0.906 14.208 1.00 50.81 102 ILE A C 1
ATOM 802 O O . ILE A 1 102 ? -3.141 1.268 14.725 1.00 50.81 102 ILE A O 1
ATOM 806 N N . THR A 1 103 ? -1.774 -0.376 14.028 1.00 55.06 103 THR A N 1
ATOM 807 C CA . THR A 1 103 ? -2.660 -1.459 14.447 1.00 55.06 103 THR A CA 1
ATOM 808 C C . THR A 1 103 ? -2.812 -1.466 15.967 1.00 55.06 103 THR A C 1
ATOM 810 O O . THR A 1 103 ? -1.938 -0.995 16.698 1.00 55.06 103 THR A O 1
ATOM 813 N N . ALA A 1 104 ? -3.887 -2.074 16.479 1.00 53.38 104 ALA A N 1
ATOM 814 C CA . ALA A 1 104 ? -4.081 -2.240 17.924 1.00 53.38 104 ALA A CA 1
ATOM 815 C C . ALA A 1 104 ? -2.876 -2.908 18.627 1.00 53.38 104 ALA A C 1
ATOM 817 O O . ALA A 1 104 ? -2.647 -2.676 19.810 1.00 53.38 104 ALA A O 1
ATOM 818 N N . ALA A 1 105 ? -2.097 -3.719 17.900 1.00 51.75 105 ALA A N 1
ATOM 819 C CA . ALA A 1 105 ? -0.860 -4.321 18.388 1.00 51.75 105 ALA A CA 1
ATOM 820 C C . ALA A 1 105 ? 0.319 -3.330 18.415 1.00 51.75 105 ALA A C 1
ATOM 822 O O . ALA A 1 105 ? 1.032 -3.276 19.410 1.00 51.75 105 ALA A O 1
ATOM 823 N N . GLU A 1 106 ? 0.520 -2.529 17.364 1.00 54.59 106 GLU A N 1
ATOM 824 C CA . GLU A 1 106 ? 1.592 -1.520 17.322 1.00 54.59 106 GLU A CA 1
ATOM 825 C C . GLU A 1 106 ? 1.363 -0.375 18.317 1.00 54.59 106 GLU A C 1
ATOM 827 O O . GLU A 1 106 ? 2.329 0.147 18.867 1.00 54.59 106 GLU A O 1
ATOM 832 N N . ALA A 1 107 ? 0.105 -0.011 18.591 1.00 55.75 107 ALA A N 1
ATOM 833 C CA . ALA A 1 107 ? -0.231 0.990 19.604 1.00 55.75 107 ALA A CA 1
ATOM 834 C C . ALA A 1 107 ? 0.231 0.543 21.003 1.00 55.75 107 ALA A C 1
ATOM 836 O O . ALA A 1 107 ? 0.920 1.289 21.692 1.00 55.75 107 ALA A O 1
ATOM 837 N N . LEU A 1 108 ? -0.056 -0.712 21.370 1.00 53.94 108 LEU A N 1
ATOM 838 C CA . LEU A 1 108 ? 0.375 -1.332 22.632 1.00 53.94 108 LEU A CA 1
ATOM 839 C C . LEU A 1 108 ? 1.895 -1.565 22.728 1.00 53.94 108 LEU A C 1
ATOM 841 O O . LEU A 1 108 ? 2.392 -1.864 23.808 1.00 53.94 108 LEU A O 1
ATOM 845 N N . LEU A 1 109 ? 2.634 -1.466 21.618 1.00 54.34 109 LEU A N 1
ATOM 846 C CA . LEU A 1 109 ? 4.092 -1.636 21.579 1.00 54.34 109 LEU A CA 1
ATOM 847 C C . LEU A 1 109 ? 4.863 -0.304 21.598 1.00 54.34 109 LEU A C 1
ATOM 849 O O . LEU A 1 109 ? 6.085 -0.328 21.710 1.00 54.34 109 LEU A O 1
ATOM 853 N N . ARG A 1 110 ? 4.185 0.850 21.497 1.00 56.03 110 ARG A N 1
ATOM 854 C CA . ARG A 1 110 ? 4.823 2.182 21.537 1.00 56.03 110 ARG A CA 1
ATOM 855 C C . ARG A 1 110 ? 4.834 2.844 22.920 1.00 56.03 110 ARG A C 1
ATOM 857 O O . ARG A 1 110 ? 5.396 3.928 23.046 1.00 56.03 110 ARG A O 1
ATOM 864 N N . GLU A 1 111 ? 4.283 2.204 23.954 1.00 52.84 111 GLU A N 1
ATOM 865 C CA . GLU A 1 111 ? 4.271 2.745 25.327 1.00 52.84 111 GLU A CA 1
ATOM 866 C C . GLU A 1 111 ? 5.687 2.989 25.901 1.00 52.84 111 GLU A C 1
ATOM 868 O O . GLU A 1 111 ? 5.850 3.849 26.762 1.00 52.84 111 GLU A O 1
ATOM 873 N N . GLU A 1 112 ? 6.721 2.297 25.399 1.00 50.00 112 GLU A N 1
ATOM 874 C CA . GLU A 1 112 ? 8.116 2.446 25.855 1.00 50.00 112 GLU A CA 1
ATOM 875 C C . GLU A 1 112 ? 8.948 3.485 25.068 1.00 50.00 112 GLU A C 1
ATOM 877 O O . GLU A 1 112 ? 10.054 3.820 25.492 1.00 50.00 112 GLU A O 1
ATOM 882 N N . THR A 1 113 ? 8.453 4.019 23.941 1.00 47.38 113 THR A N 1
ATOM 883 C CA . THR A 1 113 ? 9.190 4.990 23.097 1.00 47.38 113 THR A CA 1
ATOM 884 C C . THR A 1 113 ? 8.274 6.105 22.582 1.00 47.38 113 THR A C 1
ATOM 886 O O . THR A 1 113 ? 7.913 6.148 21.400 1.00 47.38 113 THR A O 1
ATOM 889 N N . ILE A 1 114 ? 7.879 7.013 23.476 1.00 56.88 114 ILE A N 1
ATOM 890 C CA . ILE A 1 114 ? 7.113 8.214 23.124 1.00 56.88 114 ILE A CA 1
ATOM 891 C C . ILE A 1 114 ? 8.087 9.368 22.854 1.00 56.88 114 ILE A C 1
ATOM 893 O O . ILE A 1 114 ? 8.509 10.066 23.772 1.00 56.88 114 ILE A O 1
ATOM 897 N N . ASP A 1 115 ? 8.420 9.585 21.580 1.00 57.25 115 ASP A N 1
ATOM 898 C CA . ASP A 1 115 ? 8.999 10.853 21.129 1.00 57.25 115 ASP A CA 1
ATOM 899 C C . ASP A 1 115 ? 7.880 11.915 21.103 1.00 57.25 115 ASP A C 1
ATOM 901 O O . ASP A 1 115 ? 7.116 12.001 20.137 1.00 57.25 115 ASP A O 1
ATOM 905 N N . ASP A 1 116 ? 7.777 12.721 22.167 1.00 63.75 116 ASP A N 1
ATOM 906 C CA . ASP A 1 116 ? 6.722 13.738 22.392 1.00 63.75 116 ASP A CA 1
ATOM 907 C C . ASP A 1 116 ? 6.566 14.783 21.260 1.00 63.75 116 ASP A C 1
ATOM 909 O O . ASP A 1 116 ? 5.585 15.536 21.217 1.00 63.75 116 ASP A O 1
ATOM 913 N N . GLU A 1 117 ? 7.526 14.850 20.336 1.00 73.31 117 GLU A N 1
ATOM 914 C CA . GLU A 1 117 ? 7.541 15.796 19.221 1.00 73.31 117 GLU A CA 1
ATOM 915 C C . GLU A 1 117 ? 6.701 15.363 18.006 1.00 73.31 117 GLU A C 1
ATOM 917 O O . GLU A 1 117 ? 6.443 16.211 17.156 1.00 73.31 117 GLU A O 1
ATOM 922 N N . ASN A 1 118 ? 6.224 14.112 17.900 1.00 81.88 118 ASN A N 1
ATOM 923 C CA . ASN A 1 118 ? 5.520 13.610 16.701 1.00 81.88 118 ASN A CA 1
ATOM 924 C C . ASN A 1 118 ? 4.089 13.100 16.967 1.00 81.88 118 ASN A C 1
ATOM 926 O O . ASN A 1 118 ? 3.818 12.383 17.927 1.00 81.88 118 ASN A O 1
ATOM 930 N N . CYS A 1 119 ? 3.152 13.416 16.066 1.00 81.12 119 CYS A N 1
ATOM 931 C CA . CYS A 1 119 ? 1.765 12.959 16.167 1.00 81.12 119 CYS A CA 1
ATOM 932 C C . CYS A 1 119 ? 1.631 11.481 15.790 1.00 81.12 119 CYS A C 1
ATOM 934 O O . CYS A 1 119 ? 1.860 11.108 14.642 1.00 81.12 119 CYS A O 1
ATOM 936 N N . LEU A 1 120 ? 1.130 10.652 16.708 1.00 74.31 120 LEU A N 1
ATOM 937 C CA . LEU A 1 120 ? 0.921 9.215 16.478 1.00 74.31 120 LEU A CA 1
ATOM 938 C C . LEU A 1 120 ? -0.097 8.866 15.374 1.00 74.31 120 LEU A C 1
ATOM 940 O O . LEU A 1 120 ? -0.151 7.714 14.959 1.00 74.31 120 LEU A O 1
ATOM 944 N N . VAL A 1 121 ? -0.896 9.822 14.887 1.00 80.31 121 VAL A N 1
ATOM 945 C CA . VAL A 1 121 ? -1.858 9.586 13.795 1.00 80.31 121 VAL A CA 1
ATOM 946 C C . VAL A 1 121 ? -1.256 9.930 12.429 1.00 80.31 121 VAL A C 1
ATOM 948 O O . VAL A 1 121 ? -1.240 9.090 11.540 1.00 80.31 121 VAL A O 1
ATOM 951 N N . CYS A 1 122 ? -0.744 11.146 12.218 1.00 82.00 122 CYS A N 1
ATOM 952 C CA . CYS A 1 122 ? -0.216 11.546 10.902 1.00 82.00 122 CYS A CA 1
ATOM 953 C C . CYS A 1 122 ? 1.308 11.421 10.753 1.00 82.00 122 CYS A C 1
ATOM 955 O O . CYS A 1 122 ? 1.805 11.523 9.637 1.00 82.00 122 CYS A O 1
ATOM 957 N N . ASN A 1 123 ? 2.038 11.187 11.848 1.00 78.56 123 ASN A N 1
ATOM 958 C CA . ASN A 1 123 ? 3.504 11.185 11.928 1.00 78.56 123 ASN A CA 1
ATOM 959 C C . ASN A 1 123 ? 4.164 12.525 11.505 1.00 78.56 123 ASN A C 1
ATOM 961 O O . ASN A 1 123 ? 5.358 12.561 11.213 1.00 78.56 123 ASN A O 1
ATOM 965 N N . ASP A 1 124 ? 3.397 13.625 11.509 1.00 80.44 124 ASP A N 1
ATOM 966 C CA . ASP A 1 124 ? 3.917 14.999 11.424 1.00 80.44 124 ASP A CA 1
ATOM 967 C C . ASP A 1 124 ? 4.380 15.494 12.807 1.00 80.44 124 ASP A C 1
ATOM 969 O O . ASP A 1 124 ? 3.852 15.062 13.838 1.00 80.44 124 ASP A O 1
ATOM 973 N N . VAL A 1 125 ? 5.261 16.498 12.821 1.00 82.56 125 VAL A N 1
ATOM 974 C CA . VAL A 1 125 ? 5.686 17.211 14.038 1.00 82.56 125 VAL A CA 1
ATOM 975 C C . VAL A 1 125 ? 4.495 17.884 14.742 1.00 82.56 125 VAL A C 1
ATOM 977 O O . VAL A 1 125 ? 3.617 18.488 14.115 1.00 82.56 125 VAL A O 1
ATOM 980 N N . MET A 1 126 ? 4.465 17.795 16.069 1.00 84.06 126 MET A N 1
ATOM 981 C CA . MET A 1 126 ? 3.422 18.322 16.945 1.00 84.06 126 MET A CA 1
ATOM 982 C C . MET A 1 126 ? 3.458 19.851 17.009 1.00 84.06 126 MET A C 1
ATOM 984 O O . MET A 1 126 ? 4.389 20.452 17.540 1.00 84.06 126 MET A O 1
ATOM 988 N N . THR A 1 127 ? 2.399 20.485 16.507 1.00 81.56 127 THR A N 1
ATOM 989 C CA . THR A 1 127 ? 2.196 21.939 16.578 1.00 81.56 127 THR A CA 1
ATOM 990 C C . THR A 1 127 ? 1.321 22.310 17.785 1.00 81.56 127 THR A C 1
ATOM 992 O O . THR A 1 127 ? 0.967 21.455 18.600 1.00 81.56 127 THR A O 1
ATOM 995 N N . ASN A 1 128 ? 0.979 23.593 17.928 1.00 76.56 128 ASN A N 1
ATOM 996 C CA . ASN A 1 128 ? 0.186 24.093 19.057 1.00 76.56 128 ASN A CA 1
ATOM 997 C C . ASN A 1 128 ? -1.259 23.555 19.086 1.00 76.56 128 ASN A C 1
ATOM 999 O O . ASN A 1 128 ? -1.830 23.426 20.166 1.00 76.56 128 ASN A O 1
ATOM 1003 N N . ASP A 1 129 ? -1.838 23.211 17.930 1.00 82.31 129 ASP A N 1
ATOM 1004 C CA . ASP A 1 129 ? -3.224 22.738 17.797 1.00 82.31 129 ASP A CA 1
ATOM 1005 C C . ASP A 1 129 ? -3.348 21.243 18.131 1.00 82.31 129 ASP A C 1
ATOM 1007 O O . ASP A 1 129 ? -3.622 20.411 17.258 1.00 82.31 129 ASP A O 1
ATOM 1011 N N . LYS A 1 130 ? -3.085 20.899 19.398 1.00 84.88 130 LYS A N 1
ATOM 1012 C CA . LYS A 1 130 ? -2.999 19.520 19.896 1.00 84.88 130 LYS A CA 1
ATOM 1013 C C . LYS A 1 130 ? -3.890 19.248 21.112 1.00 84.88 130 LYS A C 1
ATOM 1015 O O . LYS A 1 130 ? -3.988 20.071 22.020 1.00 84.88 130 LYS A O 1
ATOM 1020 N N . GLN A 1 131 ? -4.463 18.047 21.158 1.00 85.69 131 GLN A N 1
ATOM 1021 C CA . GLN A 1 131 ? -5.348 17.555 22.216 1.00 85.69 131 GLN A CA 1
ATOM 1022 C C . GLN A 1 131 ? -4.951 16.127 22.625 1.00 85.69 131 GLN A C 1
ATOM 1024 O O . GLN A 1 131 ? -4.479 15.343 21.800 1.00 85.69 131 GLN A O 1
ATOM 1029 N N . ALA A 1 132 ? -5.130 15.783 23.904 1.00 85.06 132 ALA A N 1
ATOM 1030 C CA . ALA A 1 132 ? -4.973 14.416 24.406 1.00 85.06 132 ALA A CA 1
ATOM 1031 C C . ALA A 1 132 ? -6.256 13.603 24.171 1.00 85.06 132 ALA A C 1
ATOM 1033 O O . ALA A 1 132 ? -7.357 14.073 24.458 1.00 85.06 132 ALA A O 1
ATOM 1034 N N . CYS A 1 133 ? -6.128 12.387 23.640 1.00 84.56 133 CYS A N 1
ATOM 1035 C CA . CYS A 1 133 ? -7.271 11.515 23.378 1.00 84.56 133 CYS A CA 1
ATOM 1036 C C . CYS A 1 133 ? -7.820 10.919 24.689 1.00 84.56 133 CYS A C 1
ATOM 1038 O O . CYS A 1 133 ? -7.069 10.244 25.390 1.00 84.56 133 CYS A O 1
ATOM 1040 N N . PRO A 1 134 ? -9.122 11.048 25.009 1.00 81.81 134 PRO A N 1
ATOM 1041 C CA . PRO A 1 134 ? -9.695 10.531 26.255 1.00 81.81 134 PRO A CA 1
ATOM 1042 C C . PRO A 1 134 ? -9.691 8.994 26.359 1.00 81.81 134 PRO A C 1
ATOM 1044 O O . PRO A 1 134 ? -9.951 8.459 27.431 1.00 81.81 134 PRO A O 1
ATOM 1047 N N . THR A 1 135 ? -9.418 8.268 25.265 1.00 81.88 135 THR A N 1
ATOM 1048 C CA . THR A 1 135 ? -9.389 6.790 25.239 1.00 81.88 135 THR A CA 1
ATOM 1049 C C . THR A 1 135 ? -7.984 6.195 25.416 1.00 81.88 135 THR A C 1
ATOM 1051 O O . THR A 1 135 ? -7.860 5.146 26.039 1.00 81.88 135 THR A O 1
ATOM 1054 N N . CYS A 1 136 ? -6.927 6.840 24.905 1.00 78.88 136 CYS A N 1
ATOM 1055 C CA . CYS A 1 136 ? -5.540 6.342 25.001 1.00 78.88 136 CYS A CA 1
ATOM 1056 C C . CYS A 1 136 ? -4.552 7.323 25.655 1.00 78.88 136 CYS A C 1
ATOM 1058 O O . CYS A 1 136 ? -3.364 7.034 25.728 1.00 78.88 136 CYS A O 1
ATOM 1060 N N . ASN A 1 137 ? -5.018 8.495 26.093 1.00 80.00 137 ASN A N 1
ATOM 1061 C CA . ASN A 1 137 ? -4.248 9.608 26.665 1.00 80.00 137 ASN A CA 1
ATOM 1062 C C . ASN A 1 137 ? -3.126 10.201 25.777 1.00 80.00 137 ASN A C 1
ATOM 1064 O O . ASN A 1 137 ? -2.571 11.244 26.114 1.00 80.00 137 ASN A O 1
ATOM 1068 N N . HIS A 1 138 ? -2.812 9.604 24.624 1.00 82.31 138 HIS A N 1
ATOM 1069 C CA . HIS A 1 138 ? -1.843 10.153 23.677 1.00 82.31 138 HIS A CA 1
ATOM 1070 C C . HIS A 1 138 ? -2.291 11.499 23.105 1.00 82.31 138 HIS A C 1
ATOM 1072 O O . HIS A 1 138 ? -3.462 11.704 22.772 1.00 82.31 138 HIS A O 1
ATOM 1078 N N . ILE A 1 139 ? -1.321 12.396 22.931 1.00 83.44 139 ILE A N 1
ATOM 1079 C CA . ILE A 1 139 ? -1.524 13.709 22.328 1.00 83.44 139 ILE A CA 1
ATOM 1080 C C . ILE A 1 139 ? -1.485 13.581 20.797 1.00 83.44 139 ILE A C 1
ATOM 1082 O O . ILE A 1 139 ? -0.699 12.820 20.234 1.00 83.44 139 ILE A O 1
ATOM 1086 N N . SER A 1 140 ? -2.355 14.298 20.091 1.00 87.00 140 SER A N 1
ATOM 1087 C CA . SER A 1 140 ? -2.387 14.357 18.623 1.00 87.00 140 SER A CA 1
ATOM 1088 C C . SER A 1 140 ? -2.926 15.705 18.149 1.00 87.00 140 SER A C 1
ATOM 1090 O O . SER A 1 140 ? -3.571 16.410 18.923 1.00 87.00 140 SER A O 1
ATOM 1092 N N . HIS A 1 141 ? -2.667 16.089 16.893 1.00 88.12 141 HIS A N 1
ATOM 1093 C CA . HIS A 1 141 ? -3.257 17.315 16.339 1.00 88.12 141 HIS A CA 1
ATOM 1094 C C . HIS A 1 141 ? -4.785 17.225 16.308 1.00 88.12 141 HIS A C 1
ATOM 1096 O O . HIS A 1 141 ? -5.333 16.154 16.052 1.00 88.12 141 HIS A O 1
ATOM 1102 N N . ASN A 1 142 ? -5.481 18.353 16.428 1.00 84.19 142 ASN A N 1
ATOM 1103 C CA . ASN A 1 142 ? -6.950 18.386 16.395 1.00 84.19 142 ASN A CA 1
ATOM 1104 C C . ASN A 1 142 ? -7.521 17.866 15.053 1.00 84.19 142 ASN A C 1
ATOM 1106 O O . ASN A 1 142 ? -8.561 17.214 15.033 1.00 84.19 142 ASN A O 1
ATOM 1110 N N . LYS A 1 143 ? -6.785 18.033 13.937 1.00 85.94 143 LYS A N 1
ATOM 1111 C CA . LYS A 1 143 ? -7.099 17.429 12.618 1.00 85.94 143 LYS A CA 1
ATOM 1112 C C . LYS A 1 143 ? -7.131 15.887 12.616 1.00 85.94 143 LYS A C 1
ATOM 1114 O O . LYS A 1 143 ? -7.623 15.289 11.664 1.00 85.94 143 LYS A O 1
ATOM 1119 N N . CYS A 1 144 ? -6.572 15.248 13.644 1.00 86.69 144 CYS A N 1
ATOM 1120 C CA . CYS A 1 144 ? -6.421 13.799 13.780 1.00 86.69 144 CYS A CA 1
ATOM 1121 C C . CYS A 1 144 ? -7.465 13.162 14.723 1.00 86.69 144 CYS A C 1
ATOM 1123 O O . CYS A 1 144 ? -7.334 11.986 15.077 1.00 86.69 144 CYS A O 1
ATOM 1125 N N . PHE A 1 145 ? -8.490 13.922 15.116 1.00 88.19 145 PHE A N 1
ATOM 1126 C CA . PHE A 1 145 ? -9.650 13.453 15.874 1.00 88.19 145 PHE A CA 1
ATOM 1127 C C . PHE A 1 145 ? -10.869 13.248 14.966 1.00 88.19 145 PHE A C 1
ATOM 1129 O O . PHE A 1 145 ? -11.066 13.989 14.000 1.00 88.19 145 PHE A O 1
ATOM 1136 N N . ASN A 1 146 ? -11.714 12.267 15.297 1.00 81.75 146 ASN A N 1
ATOM 1137 C CA . ASN A 1 146 ? -13.045 12.160 14.710 1.00 81.75 146 ASN A CA 1
ATOM 1138 C C . ASN A 1 146 ? -13.963 13.207 15.357 1.00 81.75 146 ASN A C 1
ATOM 1140 O O . ASN A 1 146 ? -14.246 13.145 16.553 1.00 81.75 146 ASN A O 1
ATOM 1144 N N . ILE A 1 147 ? -14.472 14.119 14.526 1.00 76.75 147 ILE A N 1
ATOM 1145 C CA . ILE A 1 147 ? -15.389 15.216 14.883 1.00 76.75 147 ILE A CA 1
ATOM 1146 C C . ILE A 1 147 ? -16.643 14.723 15.639 1.00 76.75 147 ILE A C 1
ATOM 1148 O O . ILE A 1 147 ? -17.271 15.494 16.355 1.00 76.75 147 ILE A O 1
ATOM 1152 N N . ASN A 1 148 ? -17.015 13.446 15.493 1.00 79.06 148 ASN A N 1
ATOM 1153 C CA . ASN A 1 148 ? -18.239 12.877 16.063 1.00 79.06 148 ASN A CA 1
ATOM 1154 C C . ASN A 1 148 ? -18.046 12.098 17.380 1.00 79.06 148 ASN A C 1
ATOM 1156 O O . ASN A 1 148 ? -19.047 11.641 17.931 1.00 79.06 148 ASN A O 1
ATOM 1160 N N . SER A 1 149 ? -16.814 11.875 17.864 1.00 75.81 149 SER A N 1
ATOM 1161 C CA . SER A 1 149 ? -16.583 11.000 19.034 1.00 75.81 149 SER A CA 1
ATOM 1162 C C . SER A 1 149 ? -15.493 11.438 20.020 1.00 75.81 149 SER A C 1
ATOM 1164 O O . SER A 1 1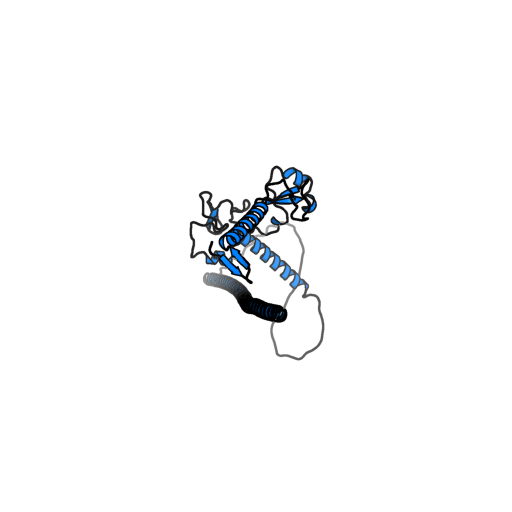49 ? -15.202 10.687 20.949 1.00 75.81 149 SER A O 1
ATOM 1166 N N . ASP A 1 150 ? -14.871 12.609 19.835 1.00 81.88 150 ASP A N 1
ATOM 1167 C CA . ASP A 1 150 ? -13.746 13.121 20.646 1.00 81.88 150 ASP A CA 1
ATOM 1168 C C . ASP A 1 150 ? -12.539 12.161 20.771 1.00 81.88 150 ASP A C 1
ATOM 1170 O O . ASP A 1 150 ? -11.650 12.350 21.602 1.00 81.88 150 ASP A O 1
ATOM 1174 N N . GLN A 1 151 ? -12.455 11.143 19.911 1.00 86.19 151 GLN A N 1
ATOM 1175 C CA . GLN A 1 151 ? -11.364 10.168 19.859 1.00 86.19 151 GLN A CA 1
ATOM 1176 C C . GLN A 1 151 ? -10.396 10.481 18.719 1.00 86.19 151 GLN A C 1
ATOM 1178 O O . GLN A 1 151 ? -10.806 10.921 17.644 1.00 86.19 151 GLN A O 1
ATOM 1183 N N . CYS A 1 152 ? -9.112 10.165 18.901 1.00 85.88 152 CYS A N 1
ATOM 1184 C CA . CYS A 1 152 ? -8.172 10.129 17.782 1.00 85.88 152 CYS A CA 1
ATOM 1185 C C . CYS A 1 152 ? -8.551 9.013 16.787 1.00 85.88 152 CYS A C 1
ATOM 1187 O O . CYS A 1 152 ? -9.090 7.973 17.186 1.00 85.88 152 CYS A O 1
ATOM 1189 N N . TYR A 1 153 ? -8.247 9.193 15.496 1.00 82.69 153 TYR A N 1
ATOM 1190 C CA . TYR A 1 153 ? -8.622 8.214 14.463 1.00 82.69 153 TYR A CA 1
ATOM 1191 C C . TYR A 1 153 ? -8.067 6.804 14.718 1.00 82.69 153 TYR A C 1
ATOM 1193 O O . TYR A 1 153 ? -8.726 5.834 14.355 1.00 82.69 153 TYR A O 1
ATOM 1201 N N . SER A 1 154 ? -6.922 6.664 15.397 1.00 80.69 154 SER A N 1
ATOM 1202 C CA . SER A 1 154 ? -6.387 5.352 15.789 1.00 80.69 154 SER A CA 1
ATOM 1203 C C . SER A 1 154 ? -7.313 4.621 16.770 1.00 80.69 154 SER A C 1
ATOM 1205 O O . SER A 1 154 ? -7.620 3.452 16.560 1.00 80.69 154 SER A O 1
ATOM 1207 N N . CYS A 1 155 ? -7.829 5.299 17.804 1.00 80.25 155 CYS A N 1
ATOM 1208 C CA . CYS A 1 155 ? -8.810 4.702 18.719 1.00 80.25 155 CYS A CA 1
ATOM 1209 C C . CYS A 1 155 ? -10.148 4.420 18.026 1.00 80.25 155 CYS A C 1
ATOM 1211 O O . CYS A 1 155 ? -10.738 3.368 18.264 1.00 80.25 155 CYS A O 1
ATOM 1213 N N . HIS A 1 156 ? -10.599 5.317 17.143 1.00 82.50 156 HIS A N 1
ATOM 1214 C CA . HIS A 1 156 ? -11.832 5.114 16.382 1.00 82.50 156 HIS A CA 1
ATOM 1215 C C . HIS A 1 156 ? -11.752 3.872 15.482 1.00 82.50 156 HIS A C 1
ATOM 1217 O O . HIS A 1 156 ? -12.634 3.021 15.531 1.00 82.50 156 HIS A O 1
ATOM 1223 N N . ALA A 1 157 ? -10.659 3.714 14.728 1.00 75.69 157 ALA A N 1
ATOM 1224 C CA . ALA A 1 157 ? -10.455 2.569 13.843 1.00 75.69 157 ALA A CA 1
ATOM 1225 C C . ALA A 1 157 ? -10.378 1.232 14.605 1.00 75.69 157 ALA A C 1
ATOM 1227 O O . ALA A 1 157 ? -10.834 0.208 14.096 1.00 75.69 157 ALA A O 1
ATOM 1228 N N . ILE A 1 158 ? -9.835 1.231 15.830 1.00 77.19 158 ILE A N 1
ATOM 1229 C CA . ILE A 1 158 ? -9.817 0.049 16.705 1.00 77.19 158 ILE A CA 1
ATOM 1230 C C . ILE A 1 158 ? -11.241 -0.327 17.141 1.00 77.19 158 ILE A C 1
ATOM 1232 O O . ILE A 1 158 ? -11.600 -1.504 17.085 1.00 77.19 158 ILE A O 1
ATOM 1236 N N . GLU A 1 159 ? -12.072 0.645 17.525 1.00 78.38 159 GLU A N 1
ATOM 1237 C CA . GLU A 1 159 ? -13.458 0.379 17.933 1.00 78.38 159 GLU A CA 1
ATOM 1238 C C . GLU A 1 159 ? -14.355 0.016 16.729 1.00 78.38 159 GLU A C 1
ATOM 1240 O O . GLU A 1 159 ? -15.181 -0.886 16.835 1.00 78.38 159 GLU A O 1
ATOM 1245 N N . GLU A 1 160 ? -14.137 0.592 15.540 1.00 74.25 160 GLU A N 1
ATOM 1246 C CA . GLU A 1 160 ? -14.796 0.147 14.299 1.00 74.25 160 GLU A CA 1
ATOM 1247 C C . GLU A 1 160 ? -14.437 -1.305 13.942 1.00 74.25 160 GLU A C 1
ATOM 1249 O O . GLU A 1 160 ? -15.324 -2.109 13.646 1.00 74.25 160 GLU A O 1
ATOM 1254 N N . GLN A 1 161 ? -13.152 -1.680 14.008 1.00 70.50 161 GLN A N 1
ATOM 1255 C CA . GLN A 1 161 ? -12.715 -3.066 13.789 1.00 70.50 161 GLN A CA 1
ATOM 1256 C C . GLN A 1 161 ? -13.320 -4.025 14.818 1.00 70.50 161 GLN A C 1
ATOM 1258 O O . GLN A 1 161 ? -13.743 -5.129 14.465 1.00 70.50 161 GLN A O 1
ATOM 1263 N N . ARG A 1 162 ? -13.414 -3.595 16.079 1.00 72.44 162 ARG A N 1
ATOM 1264 C CA . ARG A 1 162 ? -14.069 -4.351 17.143 1.00 72.44 162 ARG A CA 1
ATOM 1265 C C . ARG A 1 162 ? -15.544 -4.587 16.833 1.00 72.44 162 ARG A C 1
ATOM 1267 O O . ARG A 1 162 ? -15.957 -5.744 16.788 1.00 72.44 162 ARG A O 1
ATOM 1274 N N . ILE A 1 163 ? -16.307 -3.530 16.553 1.00 74.31 163 ILE A N 1
ATOM 1275 C CA . ILE A 1 163 ? -17.734 -3.607 16.208 1.00 74.31 163 ILE A CA 1
ATOM 1276 C C . ILE A 1 163 ? -17.945 -4.540 15.007 1.00 74.31 163 ILE A C 1
ATOM 1278 O O . ILE A 1 163 ? -18.844 -5.382 15.034 1.00 74.31 163 ILE A O 1
ATOM 1282 N N . LEU A 1 164 ? -17.097 -4.465 13.977 1.00 69.06 164 LEU A N 1
ATOM 1283 C CA . LEU A 1 164 ? -17.145 -5.388 12.838 1.00 69.06 164 LEU A CA 1
ATOM 1284 C C . LEU A 1 164 ? -16.913 -6.849 13.267 1.00 69.06 164 LEU A C 1
ATOM 1286 O O . LEU A 1 164 ? -17.675 -7.726 12.859 1.00 69.06 164 LEU A O 1
ATOM 1290 N N . SER A 1 165 ? -15.924 -7.113 14.126 1.00 64.56 165 SER A N 1
ATOM 1291 C CA . SER A 1 165 ? -15.616 -8.467 14.614 1.00 64.56 165 SER A CA 1
ATOM 1292 C C . SER A 1 165 ? -16.706 -9.059 15.523 1.00 64.56 165 SER A C 1
ATOM 1294 O O . SER A 1 165 ? -17.024 -10.247 15.417 1.00 64.56 165 SER A O 1
ATOM 1296 N N . GLU A 1 166 ? -17.333 -8.238 16.371 1.00 66.75 166 GLU A N 1
ATOM 1297 C CA . GLU A 1 166 ? -18.414 -8.657 17.268 1.00 66.75 166 GLU A CA 1
ATOM 1298 C C . GLU A 1 166 ? -19.676 -9.011 16.453 1.00 66.75 166 GLU A C 1
ATOM 1300 O O . GLU A 1 166 ? -20.237 -10.094 16.635 1.00 66.75 166 GLU A O 1
ATOM 1305 N N . ASN A 1 167 ? -20.037 -8.196 15.449 1.00 58.84 167 ASN A N 1
ATOM 1306 C CA . ASN A 1 167 ? -21.119 -8.511 14.502 1.00 58.84 167 ASN A CA 1
ATOM 1307 C C . ASN A 1 167 ? -20.828 -9.775 13.666 1.00 58.84 167 ASN A C 1
ATOM 1309 O O . ASN A 1 167 ? -21.705 -10.620 13.480 1.00 58.84 167 ASN A O 1
ATOM 1313 N N . GLN A 1 168 ? -19.596 -9.943 13.173 1.00 51.91 168 GLN A N 1
ATOM 1314 C CA . GLN A 1 168 ? -19.214 -11.105 12.361 1.00 51.91 168 GLN A CA 1
ATOM 1315 C C . GLN A 1 168 ? -19.278 -12.417 13.165 1.00 51.91 168 GLN A C 1
ATOM 1317 O O . GLN A 1 168 ? -19.733 -13.443 12.655 1.00 51.91 168 GLN A O 1
ATOM 1322 N N . THR A 1 169 ? -18.918 -12.363 14.451 1.00 51.75 169 THR A N 1
ATOM 1323 C CA . THR A 1 169 ? -19.042 -13.488 15.394 1.00 51.75 169 THR A CA 1
ATOM 1324 C C . THR A 1 169 ? -20.506 -13.867 15.657 1.00 51.75 169 THR A C 1
ATOM 1326 O O . THR A 1 169 ? -20.813 -15.031 15.920 1.00 51.75 169 THR A O 1
ATOM 1329 N N . GLN A 1 170 ? -21.440 -12.918 15.556 1.00 48.97 170 GLN A N 1
ATOM 1330 C CA . GLN A 1 170 ? -22.867 -13.168 15.766 1.00 48.97 170 GLN A CA 1
ATOM 1331 C C . GLN A 1 170 ? -23.462 -14.038 14.638 1.00 48.97 170 GLN A C 1
ATOM 1333 O O . GLN A 1 170 ? -24.106 -15.052 14.914 1.00 48.97 170 GLN A O 1
ATOM 1338 N N . VAL A 1 171 ? -23.135 -13.727 13.377 1.00 48.34 171 VAL A N 1
ATOM 1339 C CA . VAL A 1 171 ? -23.613 -14.455 12.179 1.00 48.34 171 VAL A CA 1
ATOM 1340 C C . VAL A 1 171 ? -23.116 -15.911 12.127 1.00 48.34 171 VAL A C 1
ATOM 1342 O O . VAL A 1 171 ? -23.850 -16.816 11.713 1.00 48.34 171 VAL A O 1
ATOM 1345 N N . GLU A 1 172 ? -21.887 -16.180 12.580 1.00 46.47 172 GLU A N 1
ATOM 1346 C CA . GLU A 1 172 ? -21.362 -17.553 12.666 1.00 46.47 172 GLU A CA 1
ATOM 1347 C C . GLU A 1 172 ? -22.084 -18.429 13.701 1.00 46.47 172 GLU A C 1
ATOM 1349 O O . GLU A 1 172 ? -22.137 -19.652 13.545 1.00 46.47 172 GLU A O 1
ATOM 1354 N N . ASN A 1 173 ? -22.626 -17.834 14.765 1.00 44.47 173 ASN A N 1
ATOM 1355 C CA . ASN A 1 173 ? -23.362 -18.583 15.781 1.00 44.47 173 ASN A CA 1
ATOM 1356 C C . ASN A 1 173 ? -24.773 -18.944 15.291 1.00 44.47 173 ASN A C 1
ATOM 1358 O O . ASN A 1 173 ? -25.191 -20.093 15.439 1.00 44.47 173 ASN A O 1
ATOM 1362 N N . GLU A 1 174 ? -25.470 -18.025 14.617 1.00 46.47 174 GLU A N 1
ATOM 1363 C CA . GLU A 1 174 ? -26.785 -18.305 14.019 1.00 46.47 174 GLU A CA 1
ATOM 1364 C C . GLU A 1 174 ? -26.712 -19.388 12.927 1.00 46.47 174 GLU A C 1
ATOM 1366 O O . GLU A 1 174 ? -27.534 -20.308 12.890 1.00 46.47 174 GLU A O 1
ATOM 1371 N N . THR A 1 175 ? -25.679 -19.353 12.077 1.00 43.53 175 THR A N 1
ATOM 1372 C CA . THR A 1 175 ? -25.480 -20.368 11.023 1.00 43.53 175 THR A CA 1
ATOM 1373 C C . THR A 1 175 ? -25.067 -21.746 11.548 1.00 43.53 175 THR A C 1
ATOM 1375 O O . THR A 1 175 ? -25.329 -22.745 10.876 1.00 43.53 175 THR A O 1
ATOM 1378 N N . LYS A 1 176 ? -24.482 -21.844 12.752 1.00 43.66 176 LYS A N 1
ATOM 1379 C CA . LYS A 1 176 ? -24.211 -23.133 13.417 1.00 43.66 176 LYS A CA 1
ATOM 1380 C C . LYS A 1 176 ? -25.469 -23.737 14.050 1.00 43.66 176 LYS A C 1
ATOM 1382 O O . LYS A 1 176 ? -25.655 -24.947 13.952 1.00 43.66 176 LYS A O 1
ATOM 1387 N N . ILE A 1 177 ? -26.353 -22.922 14.633 1.00 44.09 177 ILE A N 1
ATOM 1388 C CA . ILE A 1 177 ? -27.601 -23.395 15.266 1.00 44.09 177 ILE A CA 1
ATOM 1389 C C . ILE A 1 177 ? -28.533 -24.057 14.236 1.00 44.09 177 ILE A C 1
ATOM 1391 O O . ILE A 1 177 ? -29.010 -25.168 14.462 1.00 44.09 177 ILE A O 1
ATOM 1395 N N . ASN A 1 178 ? -28.709 -23.440 13.064 1.00 38.16 178 ASN A N 1
ATOM 1396 C CA . ASN A 1 178 ? -29.588 -23.954 12.003 1.00 38.16 178 ASN A CA 1
ATOM 1397 C C . ASN A 1 178 ? -29.057 -25.201 11.265 1.00 38.16 178 ASN A C 1
ATOM 1399 O O . ASN A 1 178 ? -29.706 -25.674 10.336 1.00 38.16 178 ASN A O 1
ATOM 1403 N N . LYS A 1 179 ? -27.885 -25.741 11.635 1.00 40.38 179 LYS A N 1
ATOM 1404 C CA . LYS A 1 179 ? -27.270 -26.903 10.963 1.00 40.38 179 LYS A CA 1
ATOM 1405 C C . LYS A 1 179 ? -27.287 -28.195 11.791 1.00 40.38 179 LYS A C 1
ATOM 1407 O O . LYS A 1 179 ? -26.625 -29.161 11.425 1.00 40.38 179 LYS A O 1
ATOM 1412 N N . VAL A 1 180 ? -28.031 -28.208 12.900 1.00 41.97 180 VAL A N 1
ATOM 1413 C CA . VAL A 1 180 ? -28.148 -29.355 13.827 1.00 41.97 180 VAL A CA 1
ATOM 1414 C C . VAL A 1 180 ? -29.505 -30.076 13.703 1.00 41.97 180 VAL A C 1
ATOM 1416 O O . VAL A 1 180 ? -29.658 -31.184 14.206 1.00 41.97 180 VAL A O 1
ATOM 1419 N N . THR A 1 181 ? -30.489 -29.492 13.011 1.00 39.62 181 THR A N 1
ATOM 1420 C CA . THR A 1 181 ? -31.855 -30.041 12.890 1.00 39.62 181 THR A CA 1
ATOM 1421 C C . THR A 1 181 ? -32.047 -31.095 11.797 1.00 39.62 181 THR A C 1
ATOM 1423 O O . THR A 1 181 ? -32.965 -31.900 11.919 1.00 39.62 181 THR A O 1
ATOM 1426 N N . ASP A 1 182 ? -31.196 -31.136 10.768 1.00 39.22 182 ASP A N 1
ATOM 1427 C CA . ASP A 1 182 ? -31.399 -31.979 9.581 1.00 39.22 182 ASP A CA 1
ATOM 1428 C C . ASP A 1 182 ? -30.251 -32.974 9.346 1.00 39.22 182 ASP A C 1
ATOM 1430 O O . ASP A 1 182 ? -29.383 -32.715 8.516 1.00 39.22 182 ASP A O 1
ATOM 1434 N N . HIS A 1 183 ? -30.269 -34.124 10.039 1.00 36.44 183 HIS A N 1
ATOM 1435 C CA . HIS A 1 183 ? -29.987 -35.464 9.469 1.00 36.44 183 HIS A CA 1
ATOM 1436 C C . HIS A 1 183 ? -30.053 -36.586 10.532 1.00 36.44 183 HIS A C 1
ATOM 1438 O O . HIS A 1 183 ? -29.132 -36.799 11.318 1.00 36.44 183 HIS A O 1
ATOM 1444 N N . GLN A 1 184 ? -31.131 -37.368 10.473 1.00 34.94 184 GLN A N 1
ATOM 1445 C CA . GLN A 1 184 ? -31.118 -38.822 10.699 1.00 34.94 184 GLN A CA 1
ATOM 1446 C C . GLN A 1 184 ? -31.040 -39.480 9.298 1.00 34.94 184 GLN A C 1
ATOM 1448 O O . GLN A 1 184 ? -31.494 -38.859 8.337 1.00 34.94 184 GLN A O 1
ATOM 1453 N N . THR A 1 185 ? -30.466 -40.664 9.058 1.00 34.06 185 THR A N 1
ATOM 1454 C CA . THR A 1 185 ? -29.960 -41.757 9.931 1.00 34.06 185 THR A CA 1
ATOM 1455 C C . THR A 1 185 ? -28.763 -42.457 9.185 1.00 34.06 185 THR A C 1
ATOM 1457 O O . THR A 1 185 ? -28.205 -41.821 8.296 1.00 34.06 185 THR A O 1
ATOM 1460 N N . ASP A 1 186 ? -28.224 -43.674 9.411 1.00 31.97 186 ASP A N 1
ATOM 1461 C CA . ASP A 1 186 ? -28.568 -44.838 10.254 1.00 31.97 186 ASP A CA 1
ATOM 1462 C C . ASP A 1 186 ? -27.372 -45.795 10.542 1.00 31.97 186 ASP A C 1
ATOM 1464 O O . ASP A 1 186 ? -26.280 -45.617 10.012 1.00 31.97 186 ASP A O 1
ATOM 1468 N N . VAL A 1 187 ? -27.634 -46.829 11.359 1.00 33.84 187 VAL A N 1
ATOM 1469 C CA . VAL A 1 187 ? -26.983 -48.163 11.490 1.00 33.84 187 VAL A CA 1
ATOM 1470 C C . VAL A 1 187 ? -25.446 -48.300 11.356 1.00 33.84 187 VAL A C 1
ATOM 1472 O O . VAL A 1 187 ? -24.927 -48.482 10.260 1.00 33.84 187 VAL A O 1
ATOM 1475 N N . SER A 1 188 ? -24.754 -48.424 12.507 1.00 31.33 188 SER A N 1
ATOM 1476 C CA . SER A 1 188 ? -24.032 -49.641 13.005 1.00 31.33 188 SER A CA 1
ATOM 1477 C C . SER A 1 188 ? -22.973 -49.249 14.070 1.00 31.33 188 SER A C 1
ATOM 1479 O O . SER A 1 188 ? -21.986 -48.609 13.723 1.00 31.33 188 SER A O 1
ATOM 1481 N N . HIS A 1 189 ? -23.177 -49.434 15.388 1.00 34.25 189 HIS A N 1
ATOM 1482 C CA . HIS A 1 189 ? -22.895 -50.664 16.182 1.00 34.25 189 HIS A CA 1
ATOM 1483 C C . HIS A 1 189 ? -21.513 -51.276 15.839 1.00 34.25 189 HIS A C 1
ATOM 1485 O O . HIS A 1 189 ? -21.310 -51.666 14.695 1.00 34.25 189 HIS A O 1
ATOM 1491 N N . VAL A 1 190 ? -20.506 -51.358 16.728 1.00 34.22 190 VAL A N 1
ATOM 1492 C CA . VAL A 1 190 ? -20.426 -52.030 18.060 1.00 34.22 190 VAL A CA 1
ATOM 1493 C C . VAL A 1 190 ? -19.173 -51.496 18.826 1.00 34.22 190 VAL A C 1
ATOM 1495 O O . VAL A 1 190 ? -18.167 -51.267 18.161 1.00 34.22 190 VAL A O 1
ATOM 1498 N N . ASP A 1 191 ? -19.064 -51.292 20.159 1.00 33.94 191 ASP A N 1
ATOM 1499 C CA . ASP A 1 191 ? -20.016 -51.320 21.300 1.00 33.94 191 ASP A CA 1
ATOM 1500 C C . ASP A 1 191 ? -19.462 -50.647 22.601 1.00 33.94 191 ASP A C 1
ATOM 1502 O O . ASP A 1 191 ? -18.265 -50.406 22.730 1.00 33.94 191 ASP A O 1
ATOM 1506 N N . THR A 1 192 ? -20.362 -50.393 23.569 1.00 35.69 192 THR A N 1
ATOM 1507 C CA . THR A 1 192 ? -20.332 -50.679 25.039 1.00 35.69 192 THR A CA 1
ATOM 1508 C C . THR A 1 192 ? -18.972 -50.858 25.763 1.00 35.69 192 THR A C 1
ATOM 1510 O O . THR A 1 192 ? -18.199 -51.744 25.421 1.00 35.69 192 THR A O 1
ATOM 1513 N N . THR A 1 193 ? -18.616 -50.100 26.819 1.00 34.31 193 THR A N 1
ATOM 1514 C CA . THR A 1 193 ? -19.207 -50.046 28.196 1.00 34.31 193 THR A CA 1
ATOM 1515 C C . THR A 1 193 ? -18.968 -48.684 28.913 1.00 34.31 193 THR A C 1
ATOM 1517 O O . THR A 1 193 ? -17.945 -48.071 28.630 1.00 34.31 193 THR A O 1
ATOM 1520 N N . THR A 1 194 ? -19.686 -48.174 29.942 1.00 37.31 194 THR A N 1
ATOM 1521 C CA . THR A 1 194 ? -20.974 -48.502 30.621 1.00 37.31 194 THR A CA 1
ATOM 1522 C C . THR A 1 194 ? -21.273 -47.480 31.760 1.00 37.31 194 THR A C 1
ATOM 1524 O O . THR A 1 194 ? -20.425 -47.359 32.631 1.00 37.31 194 THR A O 1
ATOM 1527 N N . ILE A 1 195 ? -22.480 -46.855 31.801 1.00 37.41 195 ILE A N 1
ATOM 1528 C CA . ILE A 1 195 ? -23.268 -46.379 33.002 1.00 37.41 195 ILE A CA 1
ATOM 1529 C C . ILE A 1 195 ? -22.609 -45.350 33.976 1.00 37.41 195 ILE A C 1
ATOM 1531 O O . ILE A 1 195 ? -21.458 -45.501 34.346 1.00 37.41 195 ILE A O 1
ATOM 1535 N N . MET A 1 196 ? -23.238 -44.310 34.562 1.00 36.97 196 MET A N 1
ATOM 1536 C CA . MET A 1 196 ? -24.554 -43.600 34.563 1.00 36.97 196 MET A CA 1
ATOM 1537 C C . MET A 1 196 ? -24.329 -42.248 35.328 1.00 36.97 196 MET A C 1
ATOM 1539 O O . MET A 1 196 ? -23.232 -42.055 35.838 1.00 36.97 196 MET A O 1
ATOM 1543 N N . ALA A 1 197 ? -25.230 -41.276 35.570 1.00 33.38 197 ALA A N 1
ATOM 1544 C CA . ALA A 1 197 ? -26.584 -40.846 35.148 1.00 33.38 197 ALA A CA 1
ATOM 1545 C C . ALA A 1 197 ? -26.809 -39.409 35.721 1.00 33.38 197 ALA A C 1
ATOM 1547 O O . ALA A 1 197 ? -26.039 -38.974 36.570 1.00 33.38 197 ALA A O 1
ATOM 1548 N N . GLY A 1 198 ? -27.848 -38.634 35.381 1.00 28.09 198 GLY A N 1
ATOM 1549 C CA . GLY A 1 198 ? -28.860 -38.784 34.327 1.00 28.09 198 GLY A CA 1
ATOM 1550 C C . GLY A 1 198 ? -30.147 -37.972 34.597 1.00 28.09 198 GLY A C 1
ATOM 1551 O O . GLY A 1 198 ? -30.396 -37.581 35.730 1.00 28.09 198 GLY A O 1
ATOM 1552 N N . LYS A 1 199 ? -30.984 -37.835 33.551 1.00 33.38 199 LYS A N 1
ATOM 1553 C CA . LYS A 1 199 ? -32.385 -37.331 33.522 1.00 33.38 199 LYS A CA 1
ATOM 1554 C C . LYS A 1 199 ? -32.588 -35.806 33.734 1.00 33.38 199 LYS A C 1
ATOM 1556 O O . LYS A 1 199 ? -32.188 -35.269 34.754 1.00 33.38 199 LYS A O 1
ATOM 1561 N N . ASN A 1 200 ? -33.055 -35.062 32.712 1.00 34.44 200 ASN A N 1
ATOM 1562 C CA . ASN A 1 200 ? -34.469 -34.766 32.314 1.00 34.44 200 ASN A CA 1
ATOM 1563 C C . ASN A 1 200 ? -35.018 -33.513 33.045 1.00 34.44 200 ASN A C 1
ATOM 1565 O O . ASN A 1 200 ? -34.750 -33.378 34.230 1.00 34.44 200 ASN A O 1
ATOM 1569 N N . ASN A 1 201 ? -35.805 -32.570 32.498 1.00 33.62 201 ASN A N 1
ATOM 1570 C CA . ASN A 1 201 ? -36.424 -32.267 31.180 1.00 33.62 201 ASN A CA 1
ATOM 1571 C C . ASN A 1 201 ? -36.326 -30.718 30.977 1.00 33.62 201 ASN A C 1
ATOM 1573 O O . ASN A 1 201 ? -36.060 -30.024 31.954 1.00 33.62 201 ASN A O 1
ATOM 1577 N N . LEU A 1 202 ? -36.402 -30.053 29.813 1.00 29.66 202 LEU A N 1
ATOM 1578 C CA . LEU A 1 202 ? -37.199 -30.157 28.570 1.00 29.66 202 LEU A CA 1
ATOM 1579 C C . LEU A 1 202 ? -38.619 -29.529 28.644 1.00 29.66 202 LEU A C 1
ATOM 1581 O O . LEU A 1 202 ? -39.493 -30.101 29.287 1.00 29.66 202 LEU A O 1
ATOM 1585 N N . CYS A 1 203 ? -38.832 -28.423 27.897 1.00 30.33 203 CYS A N 1
ATOM 1586 C CA . CYS A 1 203 ? -40.110 -27.706 27.629 1.00 30.33 203 CYS A CA 1
ATOM 1587 C C . CYS A 1 203 ? -40.852 -27.111 28.855 1.00 30.33 203 CYS A C 1
ATOM 1589 O O . CYS A 1 203 ? -40.623 -27.528 29.981 1.00 30.33 203 CYS A O 1
ATOM 1591 N N . ASN A 1 204 ? -41.760 -26.125 28.768 1.00 33.00 204 ASN A N 1
ATOM 1592 C CA . ASN A 1 204 ? -42.216 -25.147 27.749 1.00 33.00 204 ASN A CA 1
ATOM 1593 C C . ASN A 1 204 ? -42.586 -23.854 28.552 1.00 33.00 204 ASN A C 1
ATOM 1595 O O . ASN A 1 204 ? -42.609 -23.903 29.775 1.00 33.00 204 ASN A O 1
ATOM 1599 N N . GLY A 1 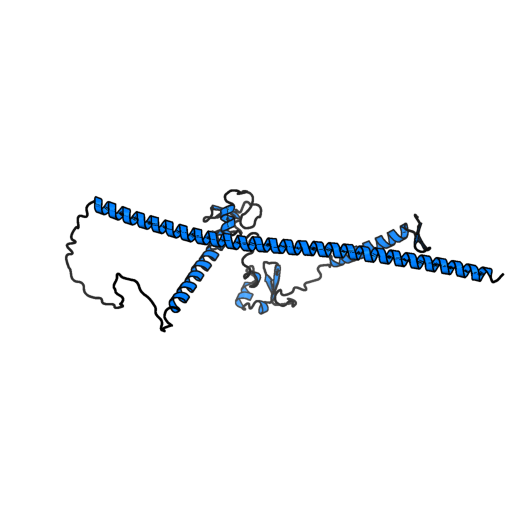205 ? -42.830 -22.641 28.047 1.00 27.31 205 GLY A N 1
ATOM 1600 C CA . GLY A 1 205 ? -43.509 -22.192 26.831 1.00 27.31 205 GLY A CA 1
ATOM 1601 C C . GLY A 1 205 ? -44.741 -21.345 27.226 1.00 27.31 205 GLY A C 1
ATOM 1602 O O . GLY A 1 205 ? -45.683 -21.885 27.783 1.00 27.31 205 GLY A O 1
ATOM 1603 N N . LEU A 1 206 ? -44.681 -20.033 26.954 1.00 36.78 206 LEU A N 1
ATOM 1604 C CA . LEU A 1 206 ? -45.761 -19.030 26.799 1.00 36.78 206 LEU A CA 1
ATOM 1605 C C . LEU A 1 206 ? -47.086 -19.139 27.611 1.00 36.78 206 LEU A C 1
ATOM 1607 O O . LEU A 1 206 ? -47.878 -20.039 27.353 1.00 36.78 206 LEU A O 1
ATOM 1611 N N . GLN A 1 207 ? -47.436 -18.097 28.395 1.00 29.33 207 GLN A N 1
ATOM 1612 C CA . GLN A 1 207 ? -48.675 -17.285 28.221 1.00 29.33 207 GLN A CA 1
ATOM 1613 C C . GLN A 1 207 ? -48.840 -16.148 29.260 1.00 29.33 207 GLN A C 1
ATOM 1615 O O . GLN A 1 207 ? -48.217 -16.154 30.319 1.00 29.33 207 GLN A O 1
ATOM 1620 N N . HIS A 1 208 ? -49.678 -15.152 28.933 1.00 38.59 208 HIS A N 1
ATOM 1621 C CA . HIS A 1 208 ? -50.044 -14.021 29.801 1.00 38.59 208 HIS A CA 1
ATOM 1622 C C . HIS A 1 208 ? -51.338 -14.290 30.585 1.00 38.59 208 HIS A C 1
ATOM 1624 O O . HIS A 1 208 ? -52.357 -14.580 29.963 1.00 38.59 208 HIS A O 1
ATOM 1630 N N . THR A 1 209 ? -51.351 -14.001 31.892 1.00 30.77 209 THR A N 1
ATOM 1631 C CA . THR A 1 209 ? -52.574 -13.624 32.632 1.00 30.77 209 THR A CA 1
ATOM 1632 C C . THR A 1 209 ? -52.271 -12.631 33.760 1.00 30.77 209 THR A C 1
ATOM 1634 O O . THR A 1 209 ? -51.701 -12.993 34.787 1.00 30.77 209 THR A O 1
ATOM 1637 N N . THR A 1 210 ? -52.726 -11.389 33.610 1.00 37.28 210 THR A N 1
ATOM 1638 C CA . THR A 1 210 ? -53.374 -10.644 34.709 1.00 37.28 210 THR A CA 1
ATOM 1639 C C . THR A 1 210 ? -54.811 -11.202 34.878 1.00 37.28 210 THR A C 1
ATOM 1641 O O . THR A 1 210 ? -55.264 -11.881 33.952 1.00 37.28 210 THR A O 1
ATOM 1644 N N . PRO A 1 211 ? -55.557 -10.974 35.989 1.00 43.75 211 PRO A N 1
ATOM 1645 C CA . PRO A 1 211 ? -55.479 -9.810 36.882 1.00 43.75 211 PRO A CA 1
ATOM 1646 C C . PRO A 1 211 ? -55.704 -10.118 38.390 1.00 43.75 211 PRO A C 1
ATOM 1648 O O . PRO A 1 211 ? -55.544 -11.247 38.846 1.00 43.75 211 PRO A O 1
ATOM 1651 N N . THR A 1 212 ? -56.159 -9.083 39.112 1.00 32.56 212 THR A N 1
ATOM 1652 C CA . THR A 1 212 ? -56.817 -9.082 40.437 1.00 32.56 212 THR A CA 1
ATOM 1653 C C . THR A 1 212 ? -55.901 -8.819 41.633 1.00 32.56 212 THR A C 1
ATOM 1655 O O . THR A 1 212 ? -55.018 -9.603 41.965 1.00 32.56 212 THR A O 1
ATOM 1658 N N . ALA A 1 213 ? -56.167 -7.704 42.321 1.00 44.88 213 ALA A N 1
ATOM 1659 C CA . ALA A 1 213 ? -55.581 -7.387 43.618 1.00 44.88 213 ALA A CA 1
ATOM 1660 C C . ALA A 1 213 ? -56.305 -8.150 44.739 1.00 44.88 213 ALA A C 1
ATOM 1662 O O . ALA A 1 213 ? -57.529 -8.267 44.721 1.00 44.88 213 ALA A O 1
ATOM 1663 N N . CYS A 1 214 ? -55.555 -8.630 45.730 1.00 31.08 214 CYS A N 1
ATOM 1664 C CA . CYS A 1 214 ? -56.099 -9.100 47.000 1.00 31.08 214 CYS A CA 1
ATOM 1665 C C . CYS A 1 214 ? -54.998 -9.039 48.063 1.00 31.08 214 CYS A C 1
ATOM 1667 O O . CYS A 1 214 ? -53.929 -9.621 47.869 1.00 31.08 214 CYS A O 1
ATOM 1669 N N . ASP A 1 215 ? -55.254 -8.366 49.184 1.00 43.88 215 ASP A N 1
ATOM 1670 C CA . ASP A 1 215 ? -54.299 -8.265 50.285 1.00 43.88 215 ASP A CA 1
ATOM 1671 C C . ASP A 1 215 ? -53.959 -9.641 50.864 1.00 43.88 215 ASP A C 1
ATOM 1673 O O . ASP A 1 215 ? -54.841 -10.387 51.302 1.00 43.88 215 ASP A O 1
ATOM 1677 N N . LYS A 1 216 ? -52.663 -9.972 50.909 1.00 39.66 216 LYS A N 1
ATOM 1678 C CA . LYS A 1 216 ? -52.143 -11.093 51.698 1.00 39.66 216 LYS A CA 1
ATOM 1679 C C . LYS A 1 216 ? -50.857 -10.704 52.411 1.00 39.66 216 LYS A C 1
ATOM 1681 O O . LYS A 1 216 ? -49.861 -10.341 51.793 1.00 39.66 216 LYS A O 1
ATOM 1686 N N . VAL A 1 217 ? -50.903 -10.823 53.735 1.00 46.94 217 VAL A N 1
ATOM 1687 C CA . VAL A 1 217 ? -49.775 -10.605 54.641 1.00 46.94 217 VAL A CA 1
ATOM 1688 C C . VAL A 1 217 ? -48.709 -11.670 54.382 1.00 46.94 217 VAL A C 1
ATOM 1690 O O . VAL A 1 217 ? -48.860 -12.822 54.791 1.00 46.94 217 VAL A O 1
ATOM 1693 N N . ASN A 1 218 ? -47.618 -11.289 53.718 1.00 34.66 218 ASN A N 1
ATOM 1694 C CA . ASN A 1 218 ? -46.441 -12.143 53.592 1.00 34.66 218 ASN A CA 1
ATOM 1695 C C . ASN A 1 218 ? -45.626 -12.097 54.891 1.00 34.66 218 ASN A C 1
ATOM 1697 O O . ASN A 1 218 ? -44.724 -11.276 55.054 1.00 34.66 218 ASN A O 1
ATOM 1701 N N . ASN A 1 219 ? -45.922 -13.026 55.801 1.00 42.56 219 ASN A N 1
ATOM 1702 C CA . ASN A 1 219 ? -44.996 -13.407 56.864 1.00 42.56 219 ASN A CA 1
ATOM 1703 C C . ASN A 1 219 ? -43.807 -14.153 56.241 1.00 42.56 219 ASN A C 1
ATOM 1705 O O . ASN A 1 219 ? -43.783 -15.383 56.206 1.00 42.56 219 ASN A O 1
ATOM 1709 N N . THR A 1 220 ? -42.833 -13.406 55.720 1.00 37.19 220 THR A N 1
ATOM 1710 C CA . THR A 1 220 ? -41.565 -13.954 55.228 1.00 37.19 220 THR A CA 1
ATOM 1711 C C . THR A 1 220 ? -40.851 -14.674 56.375 1.00 37.19 220 THR A C 1
ATOM 1713 O O . THR A 1 220 ? -40.500 -14.015 57.359 1.00 37.19 220 THR A O 1
ATOM 1716 N N . PRO A 1 221 ? -40.585 -15.991 56.286 1.00 43.03 221 PRO A N 1
ATOM 1717 C CA . PRO A 1 221 ? -39.785 -16.671 57.293 1.00 43.03 221 PRO A CA 1
ATOM 1718 C C . PRO A 1 221 ? -38.364 -16.106 57.248 1.00 43.03 221 PRO A C 1
ATOM 1720 O O . PRO A 1 221 ? -37.674 -16.245 56.237 1.00 43.03 221 PRO A O 1
ATOM 1723 N N . GLN A 1 222 ? -37.913 -15.467 58.330 1.00 40.28 222 GLN A N 1
ATOM 1724 C CA . GLN A 1 222 ? -36.501 -15.125 58.471 1.00 40.28 222 GLN A CA 1
ATOM 1725 C C . GLN A 1 222 ? -35.714 -16.418 58.688 1.00 40.28 222 GLN A C 1
ATOM 1727 O O . GLN A 1 222 ? -35.591 -16.913 59.806 1.00 40.28 222 GLN A O 1
ATOM 1732 N N . ILE A 1 223 ? -35.193 -16.977 57.596 1.00 50.25 223 ILE A N 1
ATOM 1733 C CA . ILE A 1 223 ? -34.174 -18.021 57.657 1.00 50.25 223 ILE A CA 1
ATOM 1734 C C . ILE A 1 223 ? -32.916 -17.351 58.211 1.00 50.25 223 ILE A C 1
ATOM 1736 O O . ILE A 1 223 ? -32.227 -16.625 57.495 1.00 50.25 223 ILE A O 1
ATOM 1740 N N . ILE A 1 224 ? -32.643 -17.572 59.497 1.00 51.09 224 ILE A N 1
ATOM 1741 C CA . ILE A 1 224 ? -31.405 -17.141 60.149 1.00 51.09 224 ILE A CA 1
ATOM 1742 C C . ILE A 1 224 ? -30.288 -18.065 59.651 1.00 51.09 224 ILE A C 1
ATOM 1744 O O . ILE A 1 224 ? -29.968 -19.075 60.273 1.00 51.09 224 ILE A O 1
ATOM 1748 N N . ILE A 1 225 ? -29.750 -17.741 58.474 1.00 55.75 225 ILE A N 1
ATOM 1749 C CA . ILE A 1 225 ? -28.545 -18.369 57.926 1.00 55.75 225 ILE A CA 1
ATOM 1750 C C . ILE A 1 225 ? -27.390 -18.042 58.876 1.00 55.75 225 ILE A C 1
ATOM 1752 O O . ILE A 1 225 ? -27.247 -16.897 59.306 1.00 55.75 225 ILE A O 1
ATOM 1756 N N . SER A 1 226 ? -26.563 -19.032 59.214 1.00 63.31 226 SER A N 1
ATOM 1757 C CA . SER A 1 226 ? -25.393 -18.784 60.057 1.00 63.31 226 SER A CA 1
ATOM 1758 C C . SER A 1 226 ? -24.406 -17.871 59.329 1.00 63.31 226 SER A C 1
ATOM 1760 O O . SER A 1 226 ? -24.130 -18.079 58.146 1.00 63.31 226 SER A O 1
ATOM 1762 N N . GLU A 1 227 ? -23.802 -16.901 60.024 1.00 68.00 227 GLU A N 1
ATOM 1763 C CA . GLU A 1 227 ? -22.804 -15.994 59.427 1.00 68.00 227 GLU A CA 1
ATOM 1764 C C . GLU A 1 227 ? -21.684 -16.770 58.710 1.00 68.00 227 GLU A C 1
ATOM 1766 O O . GLU A 1 227 ? -21.242 -16.375 57.632 1.00 68.00 227 GLU A O 1
ATOM 1771 N N . LYS A 1 228 ? -21.303 -17.942 59.244 1.00 67.00 228 LYS A N 1
ATOM 1772 C CA . LYS A 1 228 ? -20.332 -18.860 58.626 1.00 67.00 228 LYS A CA 1
ATOM 1773 C C . LYS A 1 228 ? -20.808 -19.445 57.295 1.00 67.00 228 LYS A C 1
ATOM 1775 O O . LYS A 1 228 ? -20.016 -19.552 56.363 1.00 67.00 228 LYS A O 1
ATOM 1780 N N . GLU A 1 229 ? -22.081 -19.816 57.180 1.00 69.31 229 GLU A N 1
ATOM 1781 C CA . GLU A 1 229 ? -22.656 -20.334 55.931 1.00 69.31 229 GLU A CA 1
ATOM 1782 C C . GLU A 1 229 ? -22.761 -19.223 54.881 1.00 69.31 229 GLU A C 1
ATOM 1784 O O . GLU A 1 229 ? -22.479 -19.445 53.702 1.00 69.31 229 GLU A O 1
ATOM 1789 N N . GLN A 1 230 ? -23.105 -18.005 55.306 1.00 72.25 230 GLN A N 1
ATOM 1790 C CA . GLN A 1 230 ? -23.189 -16.840 54.430 1.00 72.25 230 GLN A CA 1
ATOM 1791 C C . GLN A 1 230 ? -21.799 -16.389 53.941 1.00 72.25 230 GLN A C 1
ATOM 1793 O O . GLN A 1 230 ? -21.628 -16.101 52.754 1.00 72.25 230 GLN A O 1
ATOM 1798 N N . GLU A 1 231 ? -20.777 -16.422 54.804 1.00 75.88 231 GLU A N 1
ATOM 1799 C CA . GLU A 1 231 ? -19.373 -16.219 54.424 1.00 75.88 231 GLU A CA 1
ATOM 1800 C C . GLU A 1 231 ? -18.892 -17.301 53.436 1.00 75.88 231 GLU A C 1
ATOM 1802 O O . GLU A 1 231 ? -18.260 -16.994 52.421 1.00 75.88 231 GLU A O 1
ATOM 1807 N N . GLN A 1 232 ? -19.241 -18.570 53.679 1.00 79.00 232 GLN A N 1
ATOM 1808 C CA . GLN A 1 232 ? -18.862 -19.697 52.822 1.00 79.00 232 GLN A CA 1
ATOM 1809 C C . GLN A 1 232 ? -19.536 -19.635 51.439 1.00 79.00 232 GLN A C 1
ATOM 1811 O O . GLN A 1 232 ? -18.875 -19.877 50.424 1.00 79.00 232 GLN A O 1
ATOM 1816 N N . GLN A 1 233 ? -20.810 -19.227 51.361 1.00 79.44 233 GLN A N 1
ATOM 1817 C CA . GLN A 1 233 ? -21.480 -18.938 50.086 1.00 79.44 233 GLN A CA 1
ATOM 1818 C C . GLN A 1 233 ? -20.824 -17.774 49.334 1.00 79.44 233 GLN A C 1
ATOM 1820 O O . GLN A 1 233 ? -20.701 -17.828 48.108 1.00 79.44 233 GLN A O 1
ATOM 1825 N N . ASN A 1 234 ? -20.399 -16.721 50.036 1.00 82.94 234 ASN A N 1
ATOM 1826 C CA . ASN A 1 234 ? -19.745 -15.576 49.406 1.00 82.94 234 ASN A CA 1
ATOM 1827 C C . ASN A 1 234 ? -18.373 -15.958 48.829 1.00 82.94 234 ASN A C 1
ATOM 1829 O O . ASN A 1 234 ? -18.117 -15.657 47.664 1.00 82.94 234 ASN A O 1
ATOM 1833 N N . LYS A 1 235 ? -17.561 -16.741 49.555 1.00 88.56 235 LYS A N 1
ATOM 1834 C CA . LYS A 1 235 ? -16.306 -17.313 49.025 1.00 88.56 235 LYS A CA 1
ATOM 1835 C C . LYS A 1 235 ? -16.540 -18.211 47.803 1.00 88.56 235 LYS A C 1
ATOM 1837 O O . LYS A 1 235 ? -15.784 -18.136 46.839 1.00 88.56 235 LYS A O 1
ATOM 1842 N N . GLN A 1 236 ? -17.617 -19.004 47.773 1.00 86.69 236 GLN A N 1
ATOM 1843 C CA . GLN A 1 236 ? -17.980 -19.788 46.580 1.00 86.69 236 GLN A CA 1
ATOM 1844 C C . GLN A 1 236 ? -18.361 -18.921 45.367 1.00 86.69 236 GLN A C 1
ATOM 1846 O O . GLN A 1 236 ? -18.028 -19.277 44.236 1.00 86.69 236 GLN A O 1
ATOM 1851 N N . LYS A 1 237 ? -19.062 -17.797 45.576 1.00 89.25 237 LYS A N 1
ATOM 1852 C CA . LYS A 1 237 ? -19.393 -16.842 44.501 1.00 89.25 237 LYS A CA 1
ATOM 1853 C C . LYS A 1 237 ? -18.137 -16.146 43.979 1.00 89.25 237 LYS A C 1
ATOM 1855 O O . LYS A 1 237 ? -17.980 -16.019 42.767 1.00 89.25 237 LYS A O 1
ATOM 1860 N N . GLU A 1 238 ? -17.237 -15.748 44.876 1.00 90.88 238 GLU A N 1
ATOM 1861 C CA . GLU A 1 238 ? -15.965 -15.121 44.517 1.00 90.88 238 GLU A CA 1
ATOM 1862 C C . GLU A 1 238 ? -15.081 -16.069 43.696 1.00 90.88 238 GLU A C 1
ATOM 1864 O O . GLU A 1 238 ? -14.650 -15.698 42.606 1.00 90.88 238 GLU A O 1
ATOM 1869 N N . LEU A 1 239 ? -14.894 -17.316 44.147 1.00 91.19 239 LEU A N 1
ATOM 1870 C CA . LEU A 1 239 ? -14.125 -18.331 43.417 1.00 91.19 239 LEU A CA 1
ATOM 1871 C C . LEU A 1 239 ? -14.669 -18.561 42.000 1.00 91.19 239 LEU A C 1
ATOM 1873 O O . LEU A 1 239 ? -13.897 -18.527 41.046 1.00 91.19 239 LEU A O 1
ATOM 1877 N N . LYS A 1 240 ? -15.994 -18.684 41.829 1.00 90.62 240 LYS A N 1
ATOM 1878 C CA . LYS A 1 240 ? -16.623 -18.789 40.497 1.00 90.62 240 LYS A CA 1
ATOM 1879 C C . LYS A 1 240 ? -16.402 -17.542 39.632 1.00 90.62 240 LYS A C 1
ATOM 1881 O O . LYS A 1 240 ? -16.275 -17.646 38.413 1.00 90.62 240 LYS A O 1
ATOM 1886 N N . GLN A 1 241 ? -16.335 -16.354 40.235 1.00 92.19 241 GLN A N 1
ATOM 1887 C CA . GLN A 1 241 ? -16.025 -15.120 39.510 1.00 92.19 241 GLN A CA 1
ATOM 1888 C C . GLN A 1 241 ? -14.540 -15.044 39.108 1.00 92.19 241 GLN A C 1
ATOM 1890 O O . GLN A 1 241 ? -14.229 -14.535 38.031 1.00 92.19 241 GLN A O 1
ATOM 1895 N N . GLN A 1 242 ? -13.627 -15.555 39.940 1.00 92.06 242 GLN A N 1
ATOM 1896 C CA . GLN A 1 242 ? -12.203 -15.680 39.615 1.00 92.06 242 GLN A CA 1
ATOM 1897 C C . GLN A 1 242 ? -11.976 -16.725 38.506 1.00 92.06 242 GLN A C 1
ATOM 1899 O O . GLN A 1 242 ? -11.300 -16.425 37.525 1.00 92.06 242 GLN A O 1
ATOM 1904 N N . GLU A 1 243 ? -12.621 -17.892 38.588 1.00 93.50 243 GLU A N 1
ATOM 1905 C CA . GLU A 1 243 ? -12.621 -18.943 37.558 1.00 93.50 243 GLU A CA 1
ATOM 1906 C C . GLU A 1 243 ? -13.101 -18.406 36.197 1.00 93.50 243 GLU A C 1
ATOM 1908 O O . GLU A 1 243 ? -12.422 -18.565 35.181 1.00 93.50 243 GLU A O 1
ATOM 1913 N N . LEU A 1 244 ? -14.221 -17.670 36.172 1.00 93.12 244 LEU A N 1
ATOM 1914 C CA . LEU A 1 244 ? -14.742 -17.050 34.949 1.00 93.12 244 LEU A CA 1
ATOM 1915 C C . LEU A 1 244 ? -13.789 -15.989 34.364 1.00 93.12 244 LEU A C 1
ATOM 1917 O O . LEU A 1 244 ? -13.679 -15.871 33.142 1.00 93.12 244 LEU A O 1
ATOM 1921 N N . LYS A 1 245 ? -13.085 -15.222 35.211 1.00 93.25 245 LYS A N 1
ATOM 1922 C CA . LYS A 1 245 ? -12.045 -14.270 34.774 1.00 93.25 245 LYS A CA 1
ATOM 1923 C C . LYS A 1 245 ? -10.831 -14.995 34.183 1.00 93.25 245 LYS A C 1
ATOM 1925 O O . LYS A 1 245 ? -10.326 -14.564 33.148 1.00 93.25 245 LYS A O 1
ATOM 1930 N N . LEU A 1 246 ? -10.387 -16.090 34.804 1.00 93.38 246 LEU A N 1
ATOM 1931 C CA . LEU A 1 246 ? -9.274 -16.910 34.317 1.00 93.38 246 LEU A CA 1
ATOM 1932 C C . LEU A 1 246 ? -9.600 -17.539 32.960 1.00 93.38 246 LEU A C 1
ATOM 1934 O O . LEU A 1 246 ? -8.832 -17.352 32.021 1.00 93.38 246 LEU A O 1
ATOM 1938 N N . LYS A 1 247 ? -10.772 -18.167 32.814 1.00 93.88 247 LYS A N 1
ATOM 1939 C CA . LYS A 1 247 ? -11.203 -18.790 31.552 1.00 93.88 247 LYS A CA 1
ATOM 1940 C C . LYS A 1 247 ? -11.274 -17.791 30.389 1.00 93.88 247 LYS A C 1
ATOM 1942 O O . LYS A 1 247 ? -10.800 -18.085 29.296 1.00 93.88 247 LYS A O 1
ATOM 1947 N N . LYS A 1 248 ? -11.786 -16.575 30.629 1.00 93.62 248 LYS A N 1
ATOM 1948 C CA . LYS A 1 248 ? -11.769 -15.493 29.623 1.00 93.62 248 LYS A CA 1
ATOM 1949 C C . LYS A 1 248 ? -10.348 -15.057 29.244 1.00 93.62 248 LYS A C 1
ATOM 1951 O O . LYS A 1 248 ? -10.100 -14.734 28.085 1.00 93.62 248 LYS A O 1
ATOM 1956 N N . ARG A 1 249 ? -9.412 -15.043 30.200 1.00 92.62 249 ARG A N 1
ATOM 1957 C CA . ARG A 1 249 ? -8.002 -14.702 29.951 1.00 92.62 249 ARG A CA 1
ATOM 1958 C C . ARG A 1 249 ? -7.276 -15.802 29.172 1.00 92.62 249 ARG A C 1
ATOM 1960 O O . ARG A 1 249 ? -6.485 -15.483 28.295 1.00 92.62 249 ARG A O 1
ATOM 1967 N N . GLU A 1 250 ? -7.561 -17.068 29.463 1.00 94.12 250 GLU A N 1
ATOM 1968 C CA . GLU A 1 250 ? -7.049 -18.232 28.730 1.00 94.12 250 GLU A CA 1
ATOM 1969 C C . GLU A 1 250 ? -7.509 -18.214 27.262 1.00 94.12 250 GLU A C 1
ATOM 1971 O O . GLU A 1 250 ? -6.688 -18.300 26.351 1.00 94.12 250 GLU A O 1
ATOM 1976 N N . GLU A 1 251 ? -8.802 -17.987 27.021 1.00 91.69 251 GLU A N 1
ATOM 1977 C CA . GLU A 1 251 ? -9.369 -17.860 25.673 1.00 91.69 251 GLU A CA 1
ATOM 1978 C C . GLU A 1 251 ? -8.771 -16.668 24.900 1.00 91.69 251 GLU A C 1
ATOM 1980 O O . GLU A 1 251 ? -8.372 -16.813 23.742 1.00 91.69 251 GLU A O 1
ATOM 1985 N N . GLN A 1 252 ? -8.599 -15.513 25.558 1.00 90.25 252 GLN A N 1
ATOM 1986 C CA . GLN A 1 252 ? -7.924 -14.349 24.972 1.00 90.25 252 GLN A CA 1
ATOM 1987 C C . GLN A 1 252 ? -6.447 -14.630 24.634 1.00 90.25 252 GLN A C 1
ATOM 1989 O O . GLN A 1 252 ? -5.956 -14.170 23.601 1.00 90.25 252 GLN A O 1
ATOM 1994 N N . LEU A 1 253 ? -5.728 -15.376 25.479 1.00 92.75 253 LEU A N 1
ATOM 1995 C CA . LEU A 1 253 ? -4.343 -15.775 25.214 1.00 92.75 253 LEU A CA 1
ATOM 1996 C C . LEU A 1 253 ? -4.259 -16.744 24.029 1.00 92.75 253 LEU A C 1
ATOM 1998 O O . LEU A 1 253 ? -3.420 -16.535 23.157 1.00 92.75 253 LEU A O 1
ATOM 2002 N N . ARG A 1 254 ? -5.172 -17.719 23.927 1.00 95.31 254 ARG A N 1
ATOM 2003 C CA . ARG A 1 254 ? -5.234 -18.654 22.790 1.00 95.31 254 ARG A CA 1
ATOM 2004 C C . ARG A 1 254 ? -5.501 -17.941 21.459 1.00 95.31 254 ARG A C 1
ATOM 2006 O O . ARG A 1 254 ? -4.939 -18.314 20.432 1.00 95.31 254 ARG A O 1
ATOM 2013 N N . LEU A 1 255 ? -6.335 -16.897 21.466 1.00 90.38 255 LEU A N 1
ATOM 2014 C CA . LEU A 1 255 ? -6.559 -16.046 20.291 1.00 90.38 255 LEU A CA 1
ATOM 2015 C C . LEU A 1 255 ? -5.304 -15.237 19.921 1.00 90.38 255 LEU A C 1
ATOM 2017 O O . LEU A 1 255 ? -4.947 -15.174 18.746 1.00 90.38 255 LEU A O 1
ATOM 2021 N N . LYS A 1 256 ? -4.590 -14.670 20.906 1.00 89.75 256 LYS A N 1
ATOM 2022 C CA . LYS A 1 256 ? -3.309 -13.978 20.667 1.00 89.75 256 LYS A CA 1
ATOM 2023 C C . LYS A 1 256 ? -2.237 -14.917 20.104 1.00 89.75 256 LYS A C 1
ATOM 2025 O O . LYS A 1 256 ? -1.533 -14.534 19.175 1.00 89.75 256 LYS A O 1
ATOM 2030 N N . GLU A 1 257 ? -2.135 -16.139 20.623 1.00 92.56 257 GLU A N 1
ATOM 2031 C CA . GLU A 1 257 ? -1.198 -17.158 20.136 1.00 92.56 257 GLU A CA 1
ATOM 2032 C C . GLU A 1 257 ? -1.464 -17.522 18.667 1.00 92.56 257 GLU A C 1
ATOM 2034 O O . GLU A 1 257 ? -0.529 -17.557 17.867 1.00 92.56 257 GLU A O 1
ATOM 2039 N N . ALA A 1 258 ? -2.733 -17.708 18.283 1.00 89.44 258 ALA A N 1
ATOM 2040 C CA . ALA A 1 258 ? -3.114 -17.960 16.893 1.00 89.44 258 ALA A CA 1
ATOM 2041 C C . ALA A 1 258 ? -2.688 -16.812 15.957 1.00 89.44 258 ALA A C 1
ATOM 2043 O O . ALA A 1 258 ? -2.041 -17.063 14.940 1.00 89.44 258 ALA A O 1
ATOM 2044 N N . VAL A 1 259 ? -2.960 -15.556 16.338 1.00 89.44 259 VAL A N 1
ATOM 2045 C CA . VAL A 1 259 ? -2.565 -14.365 15.558 1.00 89.44 259 VAL A CA 1
ATOM 2046 C C . VAL A 1 259 ? -1.044 -14.271 15.394 1.00 89.44 259 VAL A C 1
ATOM 2048 O O . VAL A 1 259 ? -0.567 -14.044 14.284 1.00 89.44 259 VAL A O 1
ATOM 2051 N N . VAL A 1 260 ? -0.268 -14.491 16.461 1.00 91.75 260 VAL A N 1
ATOM 2052 C CA . VAL A 1 260 ? 1.207 -14.476 16.399 1.00 91.75 260 VAL A CA 1
ATOM 2053 C C . VAL A 1 260 ? 1.744 -15.607 15.512 1.00 91.75 260 VAL A C 1
ATOM 2055 O O . VAL A 1 260 ? 2.701 -15.409 14.762 1.00 91.75 260 VAL A O 1
ATOM 2058 N N . ASN A 1 261 ? 1.119 -16.786 15.549 1.00 93.25 261 ASN A N 1
ATOM 2059 C CA . ASN A 1 261 ? 1.493 -17.929 14.717 1.00 93.25 261 ASN A CA 1
ATOM 2060 C C . ASN A 1 261 ? 1.224 -17.655 13.223 1.00 93.25 261 ASN A C 1
ATOM 2062 O O . ASN A 1 261 ? 2.093 -17.899 12.386 1.00 93.25 261 ASN A O 1
ATOM 2066 N N . ASP A 1 262 ? 0.075 -17.070 12.875 1.00 89.44 262 ASP A N 1
ATOM 2067 C CA . ASP A 1 262 ? -0.240 -16.701 11.488 1.00 89.44 262 ASP A CA 1
ATOM 2068 C C . ASP A 1 262 ? 0.634 -15.546 10.969 1.00 89.44 262 ASP A C 1
ATOM 2070 O O . ASP A 1 262 ? 1.181 -15.642 9.868 1.00 89.44 262 ASP A O 1
ATOM 2074 N N . GLN A 1 263 ? 0.904 -14.525 11.793 1.00 87.31 263 GLN A N 1
ATOM 2075 C CA . GLN A 1 263 ? 1.900 -13.489 11.481 1.00 87.31 263 GLN A CA 1
ATOM 2076 C C . GLN A 1 263 ? 3.300 -14.080 11.242 1.00 87.31 263 GLN A C 1
ATOM 2078 O O . GLN A 1 263 ? 4.023 -13.623 10.356 1.00 87.31 263 GLN A O 1
ATOM 2083 N N . SER A 1 264 ? 3.688 -15.117 11.993 1.00 92.19 264 SER A N 1
ATOM 2084 C CA . SER A 1 264 ? 4.963 -15.816 11.800 1.00 92.19 264 SER A CA 1
ATOM 2085 C C . SER A 1 264 ? 5.024 -16.553 10.454 1.00 92.19 264 SER A C 1
ATOM 2087 O O . SER A 1 264 ? 6.027 -16.462 9.743 1.00 92.19 264 SER A O 1
ATOM 2089 N N . LYS A 1 265 ? 3.929 -17.213 10.043 1.00 92.69 265 LYS A N 1
ATOM 2090 C CA . LYS A 1 265 ? 3.822 -17.883 8.731 1.00 92.69 265 LYS A CA 1
ATOM 2091 C C . LYS A 1 265 ? 3.958 -16.893 7.577 1.00 92.69 265 LYS A C 1
ATOM 2093 O O . LYS A 1 265 ? 4.756 -17.137 6.671 1.00 92.69 265 LYS A O 1
ATOM 2098 N N . ASP A 1 266 ? 3.229 -15.775 7.613 1.00 90.38 266 ASP A N 1
ATOM 2099 C CA . ASP A 1 266 ? 3.325 -14.760 6.557 1.00 90.38 266 ASP A CA 1
ATOM 2100 C C . ASP A 1 266 ? 4.691 -14.050 6.566 1.00 90.38 266 ASP A C 1
ATOM 2102 O O . ASP A 1 266 ? 5.253 -13.806 5.499 1.00 90.38 266 ASP A O 1
ATOM 2106 N N . LYS A 1 267 ? 5.307 -13.822 7.735 1.00 91.06 267 LYS A N 1
ATOM 2107 C CA . LYS A 1 267 ? 6.690 -13.320 7.835 1.00 91.06 267 LYS A CA 1
ATOM 2108 C C . LYS A 1 267 ? 7.694 -14.264 7.160 1.00 91.06 267 LYS A C 1
ATOM 2110 O O . LYS A 1 267 ? 8.497 -13.807 6.347 1.00 91.06 267 LYS A O 1
ATOM 2115 N N . THR A 1 268 ? 7.623 -15.570 7.424 1.00 92.62 268 THR A N 1
ATOM 2116 C CA . THR A 1 268 ? 8.457 -16.571 6.734 1.00 92.62 268 THR A CA 1
ATOM 2117 C C . THR A 1 268 ? 8.194 -16.575 5.229 1.00 92.62 268 THR A C 1
ATOM 2119 O O . THR A 1 268 ? 9.137 -16.503 4.448 1.00 92.62 268 THR A O 1
ATOM 2122 N N . ARG A 1 269 ? 6.924 -16.566 4.806 1.00 94.88 269 ARG A N 1
ATOM 2123 C CA . ARG A 1 269 ? 6.515 -16.515 3.392 1.00 94.88 269 ARG A CA 1
ATOM 2124 C C . ARG A 1 269 ? 7.047 -15.279 2.656 1.00 94.88 269 ARG A C 1
ATOM 2126 O O . ARG A 1 269 ? 7.400 -15.381 1.481 1.00 94.88 269 ARG A O 1
ATOM 2133 N N . LEU A 1 270 ? 7.117 -14.127 3.326 1.00 94.38 270 LEU A N 1
ATOM 2134 C CA . LEU A 1 270 ? 7.689 -12.898 2.775 1.00 94.38 270 LEU A CA 1
ATOM 2135 C C . LEU A 1 270 ? 9.212 -12.998 2.610 1.00 94.38 270 LEU A C 1
ATOM 2137 O O . LEU A 1 270 ? 9.707 -12.655 1.537 1.00 94.38 270 LEU A O 1
ATOM 2141 N N . TYR A 1 271 ? 9.952 -13.530 3.592 1.00 93.62 271 TYR A N 1
ATOM 2142 C CA . TYR A 1 271 ? 11.392 -13.796 3.426 1.00 93.62 271 TYR A CA 1
ATOM 2143 C C . TYR A 1 271 ? 11.667 -14.788 2.289 1.00 93.62 271 TYR A C 1
ATOM 2145 O O . TYR A 1 271 ? 12.535 -14.548 1.453 1.00 93.62 271 TYR A O 1
ATOM 2153 N N . ASP A 1 272 ? 10.868 -15.850 2.198 1.00 94.19 272 ASP A N 1
ATOM 2154 C CA . ASP A 1 272 ? 10.904 -16.833 1.113 1.00 94.19 272 ASP A CA 1
ATOM 2155 C C . ASP A 1 272 ? 10.714 -16.192 -0.271 1.00 94.19 272 ASP A C 1
ATOM 2157 O O . ASP A 1 272 ? 11.305 -16.635 -1.259 1.00 94.19 272 ASP A O 1
ATOM 2161 N N . MET A 1 273 ? 9.859 -15.169 -0.363 1.00 94.56 273 MET A N 1
ATOM 2162 C CA . MET A 1 273 ? 9.616 -14.415 -1.592 1.00 94.56 273 MET A CA 1
ATOM 2163 C C . MET A 1 273 ? 10.769 -13.455 -1.908 1.00 94.56 273 MET A C 1
ATOM 2165 O O . MET A 1 273 ? 11.191 -13.393 -3.062 1.00 94.56 273 MET A O 1
ATOM 2169 N N . ILE A 1 274 ? 11.306 -12.757 -0.901 1.00 95.94 274 ILE A N 1
ATOM 2170 C CA . ILE A 1 274 ? 12.479 -11.880 -1.040 1.00 95.94 274 ILE A CA 1
ATOM 2171 C C . ILE A 1 274 ? 13.671 -12.685 -1.567 1.00 95.94 274 ILE A C 1
ATOM 2173 O O . ILE A 1 274 ? 14.209 -12.342 -2.616 1.00 95.94 274 ILE A O 1
ATOM 2177 N N . TYR A 1 275 ? 13.998 -13.820 -0.946 1.00 95.50 275 TYR A N 1
ATOM 2178 C CA . 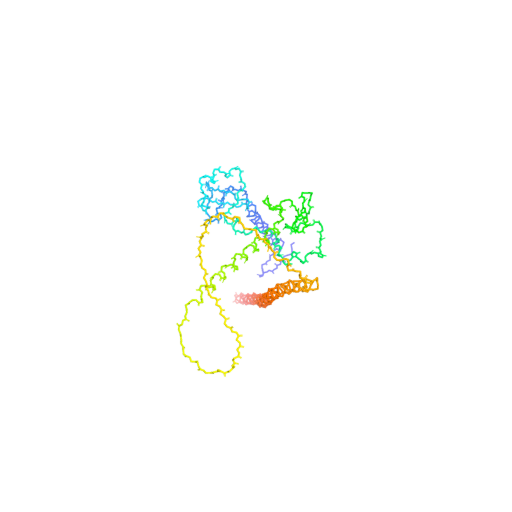TYR A 1 275 ? 15.119 -14.669 -1.360 1.00 95.50 275 TYR A CA 1
ATOM 2179 C C . TYR A 1 275 ? 14.982 -15.176 -2.810 1.00 95.50 275 TYR A C 1
ATOM 2181 O O . TYR A 1 275 ? 15.950 -15.202 -3.572 1.00 95.50 275 TYR A O 1
ATOM 2189 N N . LYS A 1 276 ? 13.759 -15.519 -3.245 1.00 95.31 276 LYS A N 1
ATOM 2190 C CA . LYS A 1 276 ? 13.466 -15.908 -4.641 1.00 95.31 276 LYS A CA 1
ATOM 2191 C C . LYS A 1 276 ? 13.633 -14.739 -5.622 1.00 95.31 276 LYS A C 1
ATOM 2193 O O . LYS A 1 276 ? 14.105 -14.948 -6.741 1.00 95.31 276 LYS A O 1
ATOM 2198 N N . LEU A 1 277 ? 13.278 -13.516 -5.220 1.00 95.38 277 LEU A N 1
ATOM 2199 C CA . LEU A 1 277 ? 13.487 -12.305 -6.022 1.00 95.38 277 LEU A CA 1
ATOM 2200 C C . LEU A 1 277 ? 14.973 -11.928 -6.102 1.00 95.38 277 LEU A C 1
ATOM 2202 O O . LEU A 1 277 ? 15.459 -11.630 -7.190 1.00 95.38 277 LEU A O 1
ATOM 2206 N N . GLU A 1 278 ? 15.712 -12.013 -4.996 1.00 94.50 278 GLU A N 1
ATOM 2207 C CA . GLU A 1 278 ? 17.161 -11.791 -4.941 1.00 94.50 278 GLU A CA 1
ATOM 2208 C C . GLU A 1 278 ? 17.921 -12.799 -5.811 1.00 94.50 278 GLU A C 1
ATOM 2210 O O . GLU A 1 278 ? 18.768 -12.402 -6.614 1.00 94.50 278 GLU A O 1
ATOM 2215 N N . ALA A 1 279 ? 17.591 -14.092 -5.724 1.00 96.00 279 ALA A N 1
ATOM 2216 C CA . ALA A 1 279 ? 18.186 -15.131 -6.563 1.00 96.00 279 ALA A CA 1
ATOM 2217 C C . ALA A 1 279 ? 17.971 -14.848 -8.063 1.00 96.00 279 ALA A C 1
ATOM 2219 O O . ALA A 1 279 ? 18.923 -14.891 -8.846 1.00 96.00 279 ALA A O 1
ATOM 2220 N N . ARG A 1 280 ? 16.745 -14.469 -8.452 1.00 95.00 280 ARG A N 1
ATOM 2221 C CA . ARG A 1 280 ? 16.413 -14.089 -9.834 1.00 95.00 280 ARG A CA 1
ATOM 2222 C C . ARG A 1 280 ? 17.113 -12.800 -10.276 1.00 95.00 280 ARG A C 1
ATOM 2224 O O . ARG A 1 280 ? 17.535 -12.703 -11.425 1.00 95.00 280 ARG A O 1
ATOM 2231 N N . ASN A 1 281 ? 17.269 -11.817 -9.391 1.00 96.94 281 ASN A N 1
ATOM 2232 C CA . ASN A 1 281 ? 17.978 -10.577 -9.709 1.00 96.94 281 ASN A CA 1
ATOM 2233 C C . ASN A 1 281 ? 19.474 -10.843 -9.964 1.00 96.94 281 ASN A C 1
ATOM 2235 O O . ASN A 1 281 ? 20.026 -10.376 -10.956 1.00 96.94 281 ASN A O 1
ATOM 2239 N N . ASN A 1 282 ? 20.101 -11.697 -9.146 1.00 96.81 282 ASN A N 1
ATOM 2240 C CA . ASN A 1 282 ? 21.475 -12.169 -9.352 1.00 96.81 282 ASN A CA 1
ATOM 2241 C C . ASN A 1 282 ? 21.651 -12.946 -10.676 1.00 96.81 282 ASN A C 1
ATOM 2243 O O . ASN A 1 282 ? 22.702 -12.861 -11.314 1.00 96.81 282 ASN A O 1
ATOM 2247 N N . GLU A 1 283 ? 20.651 -13.722 -11.103 1.00 95.94 283 GLU A N 1
ATOM 2248 C CA . GLU A 1 283 ? 20.647 -14.410 -12.404 1.00 95.94 283 GLU A CA 1
ATOM 2249 C C . GLU A 1 283 ? 20.541 -13.421 -13.579 1.00 95.94 283 GLU A C 1
ATOM 2251 O O . GLU A 1 283 ? 21.301 -13.514 -14.551 1.00 95.94 283 GLU A O 1
ATOM 2256 N N . LEU A 1 284 ? 19.655 -12.426 -13.472 1.00 95.81 284 LEU A N 1
ATOM 2257 C CA . LEU A 1 284 ? 19.514 -11.358 -14.462 1.00 95.81 284 LEU A CA 1
ATOM 2258 C C . LEU A 1 284 ? 20.790 -10.513 -14.568 1.00 95.81 284 LEU A C 1
ATOM 2260 O O . LEU A 1 284 ? 21.245 -10.246 -15.677 1.00 95.81 284 LEU A O 1
ATOM 2264 N N . GLU A 1 285 ? 21.430 -10.163 -13.451 1.00 96.00 285 GLU A N 1
ATOM 2265 C CA . GLU A 1 285 ? 22.685 -9.403 -13.448 1.00 96.00 285 GLU A CA 1
ATOM 2266 C C . GLU A 1 285 ? 23.826 -10.174 -14.139 1.00 96.00 285 GLU A C 1
ATOM 2268 O O . GLU A 1 285 ? 24.543 -9.618 -14.976 1.00 96.00 285 GLU A O 1
ATOM 2273 N N . LYS A 1 286 ? 23.961 -11.481 -13.864 1.00 95.31 286 LYS A N 1
ATOM 2274 C CA . LYS A 1 286 ? 24.901 -12.370 -14.576 1.00 95.31 286 LYS A CA 1
ATOM 2275 C C . LYS A 1 286 ? 24.597 -12.430 -16.075 1.00 95.31 286 LYS A C 1
ATOM 2277 O O . LYS A 1 286 ? 25.520 -12.395 -16.889 1.00 95.31 286 LYS A O 1
ATOM 2282 N N . THR A 1 287 ? 23.317 -12.474 -16.442 1.00 95.56 287 THR A N 1
ATOM 2283 C CA . THR A 1 287 ? 22.866 -12.495 -17.842 1.00 95.56 287 THR A CA 1
ATOM 2284 C C . THR A 1 287 ? 23.212 -11.188 -18.559 1.00 95.56 287 THR A C 1
ATOM 2286 O O . THR A 1 287 ? 23.802 -11.226 -19.637 1.00 95.56 287 THR A O 1
ATOM 2289 N N . VAL A 1 288 ? 22.945 -10.032 -17.942 1.00 95.06 288 VAL A N 1
ATOM 2290 C CA . VAL A 1 288 ? 23.303 -8.705 -18.475 1.00 95.06 288 VAL A CA 1
ATOM 2291 C C . VAL A 1 288 ? 24.819 -8.564 -18.633 1.00 95.06 288 VAL A C 1
ATOM 2293 O O . VAL A 1 288 ? 25.279 -8.156 -19.698 1.00 95.06 288 VAL A O 1
ATOM 2296 N N . LYS A 1 289 ? 25.611 -8.977 -17.634 1.00 93.62 289 LYS A N 1
ATOM 2297 C CA . LYS A 1 289 ? 27.084 -8.995 -17.721 1.00 93.62 289 LYS A CA 1
ATOM 2298 C C . LYS A 1 289 ? 27.585 -9.889 -18.863 1.00 93.62 289 LYS A C 1
ATOM 2300 O O . LYS A 1 289 ? 28.473 -9.484 -19.611 1.00 93.62 289 LYS A O 1
ATOM 2305 N N . SER A 1 290 ? 26.984 -11.068 -19.051 1.00 93.00 290 SER A N 1
ATOM 2306 C CA . SER A 1 290 ? 27.315 -11.973 -20.162 1.00 93.00 290 SER A CA 1
ATOM 2307 C C . SER A 1 290 ? 26.983 -11.365 -21.530 1.00 93.00 290 SER A C 1
ATOM 2309 O O . SER A 1 290 ? 27.818 -11.408 -22.432 1.00 93.00 290 SER A O 1
ATOM 2311 N N . LEU A 1 291 ? 25.804 -10.753 -21.686 1.00 92.69 291 LEU A N 1
ATOM 2312 C CA . LEU A 1 291 ? 25.399 -10.080 -22.925 1.00 92.69 291 LEU A CA 1
ATOM 2313 C C . LEU A 1 291 ? 26.306 -8.885 -23.249 1.00 92.69 291 LEU A C 1
ATOM 2315 O O . LEU A 1 291 ? 26.752 -8.758 -24.386 1.00 92.69 291 LEU A O 1
ATOM 2319 N N . TYR A 1 292 ? 26.651 -8.066 -22.252 1.00 93.00 292 TYR A N 1
ATOM 2320 C CA . TYR A 1 292 ? 27.575 -6.943 -22.421 1.00 93.00 292 TYR A CA 1
ATOM 2321 C C . TYR A 1 292 ? 28.968 -7.402 -22.886 1.00 93.00 292 TYR A C 1
ATOM 2323 O O . TYR A 1 292 ? 29.545 -6.814 -23.799 1.00 93.00 292 TYR A O 1
ATOM 2331 N N . HIS A 1 293 ? 29.497 -8.494 -22.318 1.00 89.75 293 HIS A N 1
ATOM 2332 C CA . HIS A 1 293 ? 30.751 -9.091 -22.788 1.00 89.75 293 HIS A CA 1
ATOM 2333 C C . HIS A 1 293 ? 30.650 -9.677 -24.204 1.00 89.75 293 HIS A C 1
ATOM 2335 O O . HIS A 1 293 ? 31.608 -9.544 -24.961 1.00 89.75 293 HIS A O 1
ATOM 2341 N N . LYS A 1 294 ? 29.518 -10.282 -24.594 1.00 90.12 294 LYS A N 1
ATOM 2342 C CA . LYS A 1 294 ? 29.313 -10.760 -25.974 1.00 90.12 294 LYS A CA 1
ATOM 2343 C C . LYS A 1 294 ? 29.344 -9.610 -26.976 1.00 90.12 294 LYS A C 1
ATOM 2345 O O . LYS A 1 294 ? 30.179 -9.645 -27.870 1.00 90.12 294 LYS A O 1
ATOM 2350 N N . ILE A 1 295 ? 28.534 -8.570 -26.760 1.00 86.44 295 ILE A N 1
ATOM 2351 C CA . ILE A 1 295 ? 28.470 -7.380 -27.628 1.00 86.44 295 ILE A CA 1
ATOM 2352 C C . ILE A 1 295 ? 29.865 -6.761 -27.788 1.00 86.44 295 ILE A C 1
ATOM 2354 O O . ILE A 1 295 ? 30.365 -6.636 -28.901 1.00 86.44 295 ILE A O 1
ATOM 2358 N N . ASN A 1 296 ? 30.552 -6.485 -26.675 1.00 83.50 296 ASN A N 1
ATOM 2359 C CA . ASN A 1 296 ? 31.889 -5.892 -26.706 1.00 83.50 296 ASN A CA 1
ATOM 2360 C C . ASN A 1 296 ? 32.930 -6.789 -27.413 1.00 83.50 296 ASN A C 1
ATOM 2362 O O . ASN A 1 296 ? 33.853 -6.281 -28.047 1.00 83.50 296 ASN A O 1
ATOM 2366 N N . ASN A 1 297 ? 32.809 -8.117 -27.338 1.00 80.38 297 ASN A N 1
ATOM 2367 C CA . ASN A 1 297 ? 33.707 -9.031 -28.053 1.00 80.38 297 ASN A CA 1
ATOM 2368 C C . ASN A 1 297 ? 33.361 -9.139 -29.549 1.00 80.38 297 ASN A C 1
ATOM 2370 O O . ASN A 1 297 ? 34.266 -9.229 -30.381 1.00 80.38 297 ASN A O 1
ATOM 2374 N N . GLU A 1 298 ? 32.078 -9.088 -29.906 1.00 75.00 298 GLU A N 1
ATOM 2375 C CA . GLU A 1 298 ? 31.597 -9.061 -31.291 1.00 75.00 298 GLU A CA 1
ATOM 2376 C C . GLU A 1 298 ? 32.028 -7.762 -31.994 1.00 75.00 298 GLU A C 1
ATOM 2378 O O . GLU A 1 298 ? 32.632 -7.837 -33.064 1.00 75.00 298 GLU A O 1
ATOM 2383 N N . ASP A 1 299 ? 31.879 -6.595 -31.357 1.00 66.00 299 ASP A N 1
ATOM 2384 C CA . ASP A 1 299 ? 32.358 -5.298 -31.867 1.00 66.00 299 ASP A CA 1
ATOM 2385 C C . ASP A 1 299 ? 33.875 -5.293 -32.134 1.00 66.00 299 ASP A C 1
ATOM 2387 O O . ASP A 1 299 ? 34.342 -4.851 -33.190 1.00 66.00 299 ASP A O 1
ATOM 2391 N N . ASN A 1 300 ? 34.671 -5.836 -31.204 1.00 63.19 300 ASN A N 1
ATOM 2392 C CA . ASN A 1 300 ? 36.120 -5.979 -31.384 1.00 63.19 300 ASN A CA 1
ATOM 2393 C C . ASN A 1 300 ? 36.469 -6.944 -32.535 1.00 63.19 300 ASN A C 1
ATOM 2395 O O . ASN A 1 300 ? 37.388 -6.680 -33.315 1.00 63.19 300 ASN A O 1
ATOM 2399 N N . THR A 1 301 ? 35.703 -8.026 -32.696 1.00 66.88 301 THR A N 1
ATOM 2400 C CA . THR A 1 301 ? 35.875 -8.997 -33.790 1.00 66.88 301 THR A CA 1
ATOM 2401 C C . THR A 1 301 ? 35.509 -8.390 -35.150 1.00 66.88 301 THR A C 1
ATOM 2403 O O . THR A 1 301 ? 36.204 -8.616 -36.144 1.00 66.88 301 THR A O 1
ATOM 2406 N N . ILE A 1 302 ? 34.452 -7.576 -35.214 1.00 65.31 302 ILE A N 1
ATOM 2407 C CA . ILE A 1 302 ? 34.027 -6.857 -36.422 1.00 65.31 302 ILE A CA 1
ATOM 2408 C C . ILE A 1 302 ? 35.086 -5.824 -36.832 1.00 65.31 302 ILE A C 1
ATOM 2410 O O . ILE A 1 302 ? 35.477 -5.783 -38.001 1.00 65.31 302 ILE A O 1
ATOM 2414 N N . ASN A 1 303 ? 35.611 -5.040 -35.884 1.00 59.81 303 ASN A N 1
ATOM 2415 C CA . ASN A 1 303 ? 36.688 -4.083 -36.158 1.00 59.81 303 ASN A CA 1
ATOM 2416 C C . ASN A 1 303 ? 37.957 -4.776 -36.675 1.00 59.81 303 ASN A C 1
ATOM 2418 O O . ASN A 1 303 ? 38.478 -4.373 -37.714 1.00 59.81 303 ASN A O 1
ATOM 2422 N N . SER A 1 304 ? 38.406 -5.858 -36.028 1.00 61.88 304 SER A N 1
ATOM 2423 C CA . SER A 1 304 ? 39.590 -6.613 -36.464 1.00 61.88 304 SER A CA 1
ATOM 2424 C C . SER A 1 304 ? 39.445 -7.148 -37.898 1.00 61.88 304 SER A C 1
ATOM 2426 O O . SER A 1 304 ? 40.330 -6.936 -38.727 1.00 61.88 304 SER A O 1
ATOM 2428 N N . ASN A 1 305 ? 38.293 -7.735 -38.243 1.00 63.12 305 ASN A N 1
ATOM 2429 C CA . ASN A 1 305 ? 38.026 -8.221 -39.602 1.00 63.12 305 ASN A CA 1
ATOM 2430 C C . ASN A 1 305 ? 37.978 -7.093 -40.653 1.00 63.12 305 ASN A C 1
ATOM 2432 O O . ASN A 1 305 ? 38.437 -7.278 -41.784 1.00 63.12 305 ASN A O 1
ATOM 2436 N N . ASN A 1 306 ? 37.445 -5.920 -40.299 1.00 66.12 306 ASN A N 1
ATOM 2437 C CA . ASN A 1 306 ? 37.408 -4.756 -41.187 1.00 66.12 306 ASN A CA 1
ATOM 2438 C C . ASN A 1 306 ? 38.805 -4.152 -41.414 1.00 66.12 306 ASN A C 1
ATOM 2440 O O . ASN A 1 306 ? 39.144 -3.813 -42.550 1.00 66.12 306 ASN A O 1
ATOM 2444 N N . GLU A 1 307 ? 39.638 -4.081 -40.371 1.00 68.50 307 GLU A N 1
ATOM 2445 C CA . GLU A 1 307 ? 41.048 -3.678 -40.459 1.00 68.50 307 GLU A CA 1
ATOM 2446 C C . GLU A 1 307 ? 41.826 -4.636 -41.383 1.00 68.50 307 GLU A C 1
ATOM 2448 O O . GLU A 1 307 ? 42.475 -4.201 -42.336 1.00 68.50 307 GLU A O 1
ATOM 2453 N N . THR A 1 308 ? 41.679 -5.955 -41.195 1.00 68.62 308 THR A N 1
ATOM 2454 C CA . THR A 1 308 ? 42.318 -6.971 -42.049 1.00 68.62 308 THR A CA 1
ATOM 2455 C C . THR A 1 308 ? 41.882 -6.859 -43.513 1.00 68.62 308 THR A C 1
ATOM 2457 O O . THR A 1 308 ? 42.732 -6.850 -44.406 1.00 68.62 308 THR A O 1
ATOM 2460 N N . ARG A 1 309 ? 40.577 -6.704 -43.791 1.00 66.31 309 ARG A N 1
ATOM 2461 C CA . ARG A 1 309 ? 40.069 -6.490 -45.162 1.00 66.31 309 ARG A CA 1
ATOM 2462 C C . ARG A 1 309 ? 40.645 -5.228 -45.807 1.00 66.31 309 ARG A C 1
ATOM 2464 O O . ARG A 1 309 ? 40.994 -5.256 -46.987 1.00 66.31 309 ARG A O 1
ATOM 2471 N N . ARG A 1 310 ? 40.782 -4.139 -45.045 1.00 68.88 310 ARG A N 1
ATOM 2472 C CA . ARG A 1 310 ? 41.374 -2.880 -45.519 1.00 68.88 310 ARG A CA 1
ATOM 2473 C C . ARG A 1 310 ? 42.844 -3.048 -45.903 1.00 68.88 310 ARG A C 1
ATOM 2475 O O . ARG A 1 310 ? 43.235 -2.584 -46.972 1.00 68.88 310 ARG A O 1
ATOM 2482 N N . VAL A 1 311 ? 43.635 -3.723 -45.066 1.00 72.75 311 VAL A N 1
ATOM 2483 C CA . VAL A 1 311 ? 45.058 -3.995 -45.339 1.00 72.75 311 VAL A CA 1
ATOM 2484 C C . VAL A 1 311 ? 45.219 -4.852 -46.597 1.00 72.75 311 VAL A C 1
ATOM 2486 O O . VAL A 1 311 ? 46.044 -4.526 -47.449 1.00 72.75 311 VAL A O 1
ATOM 2489 N N . ILE A 1 312 ? 44.388 -5.888 -46.771 1.00 73.38 312 ILE A N 1
ATOM 2490 C CA . ILE A 1 312 ? 44.383 -6.720 -47.988 1.00 73.38 312 ILE A CA 1
ATOM 2491 C C . ILE A 1 312 ? 44.067 -5.872 -49.229 1.00 73.38 312 ILE A C 1
ATOM 2493 O O . ILE A 1 312 ? 44.815 -5.928 -50.203 1.00 73.38 312 ILE A O 1
ATOM 2497 N N . GLY A 1 313 ? 43.020 -5.040 -49.184 1.00 68.62 313 GLY A N 1
ATOM 2498 C CA . GLY A 1 313 ? 42.653 -4.161 -50.300 1.00 68.62 313 GLY A CA 1
ATOM 2499 C C . GLY A 1 313 ? 43.759 -3.168 -50.679 1.00 68.62 313 GLY A C 1
ATOM 2500 O O . GLY A 1 313 ? 44.059 -2.995 -51.857 1.00 68.62 313 GLY A O 1
ATOM 2501 N N . GLN A 1 314 ? 44.434 -2.566 -49.694 1.00 72.94 314 GLN A N 1
ATOM 2502 C CA . GLN A 1 314 ? 45.572 -1.673 -49.949 1.00 72.94 314 GLN A CA 1
ATOM 2503 C C . GLN A 1 314 ? 46.773 -2.417 -50.560 1.00 72.94 314 GLN A C 1
ATOM 2505 O O . GLN A 1 314 ? 47.362 -1.932 -51.526 1.00 72.94 314 GLN A O 1
ATOM 2510 N N . ALA A 1 315 ? 47.093 -3.616 -50.064 1.00 70.81 315 ALA A N 1
ATOM 2511 C CA . ALA A 1 315 ? 48.161 -4.461 -50.603 1.00 70.81 315 ALA A CA 1
ATOM 2512 C C . ALA A 1 315 ? 47.845 -5.050 -51.993 1.00 70.81 315 ALA A C 1
ATOM 2514 O O . ALA A 1 315 ? 48.752 -5.520 -52.685 1.00 70.81 315 ALA A O 1
ATOM 2515 N N . GLN A 1 316 ? 46.574 -5.057 -52.402 1.00 70.00 316 GLN A N 1
ATOM 2516 C CA . GLN A 1 316 ? 46.145 -5.449 -53.741 1.00 70.00 316 GLN A CA 1
ATOM 2517 C C . GLN A 1 316 ? 46.259 -4.274 -54.726 1.00 70.00 316 GLN A C 1
ATOM 2519 O O . GLN A 1 316 ? 46.931 -4.414 -55.746 1.00 70.00 316 GLN A O 1
ATOM 2524 N N . ILE A 1 317 ? 45.756 -3.088 -54.359 1.00 71.62 317 ILE A N 1
ATOM 2525 C CA . ILE A 1 317 ? 45.921 -1.846 -55.142 1.00 71.62 317 ILE A CA 1
ATOM 2526 C C . ILE A 1 317 ? 47.408 -1.539 -55.393 1.00 71.62 317 ILE A C 1
ATOM 2528 O O . ILE A 1 317 ? 47.784 -1.128 -56.488 1.00 71.62 317 ILE A O 1
ATOM 2532 N N . GLN A 1 318 ? 48.284 -1.783 -54.411 1.00 68.75 318 GLN A N 1
ATOM 2533 C CA . GLN A 1 318 ? 49.734 -1.614 -54.584 1.00 68.75 318 GLN A CA 1
ATOM 2534 C C . GLN A 1 318 ? 50.352 -2.590 -55.602 1.00 68.75 318 GLN A C 1
ATOM 2536 O O . GLN A 1 318 ? 51.293 -2.209 -56.298 1.00 68.75 318 GLN A O 1
ATOM 2541 N N . ARG A 1 319 ? 49.833 -3.821 -55.729 1.00 66.75 319 ARG A N 1
ATOM 2542 C CA . ARG A 1 319 ? 50.287 -4.786 -56.750 1.00 66.75 319 ARG A CA 1
ATOM 2543 C C . ARG A 1 319 ? 49.802 -4.401 -58.140 1.00 66.75 319 ARG A C 1
ATOM 2545 O O . ARG A 1 319 ? 50.583 -4.409 -59.084 1.00 66.75 319 ARG A O 1
ATOM 2552 N N . GLU A 1 320 ? 48.539 -4.007 -58.253 1.00 70.88 320 GLU A N 1
ATOM 2553 C CA . GLU A 1 320 ? 47.960 -3.523 -59.508 1.00 70.88 320 GLU A CA 1
ATOM 2554 C C . GLU A 1 320 ? 48.734 -2.288 -60.013 1.00 70.88 320 GLU A C 1
ATOM 2556 O O . GLU A 1 320 ? 49.198 -2.278 -61.150 1.00 70.88 320 GLU A O 1
ATOM 2561 N N . ALA A 1 321 ? 49.029 -1.319 -59.137 1.00 66.38 321 ALA A N 1
ATOM 2562 C CA . ALA A 1 321 ? 49.832 -0.136 -59.465 1.00 66.38 321 ALA A CA 1
ATOM 2563 C C . ALA A 1 321 ? 51.298 -0.434 -59.854 1.00 66.38 321 ALA A C 1
ATOM 2565 O O . ALA A 1 321 ? 51.891 0.335 -60.606 1.00 66.38 321 ALA A O 1
ATOM 2566 N N . T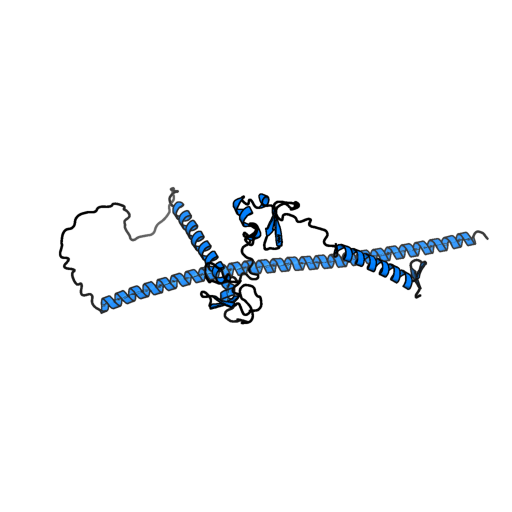HR A 1 322 ? 51.889 -1.532 -59.365 1.00 67.06 322 THR A N 1
ATOM 2567 C CA . THR A 1 322 ? 53.262 -1.958 -59.718 1.00 67.06 322 THR A CA 1
ATOM 2568 C C . THR A 1 322 ? 53.327 -2.902 -60.922 1.00 67.06 322 THR A C 1
ATOM 2570 O O . THR A 1 322 ? 54.420 -3.244 -61.356 1.00 67.06 322 THR A O 1
ATOM 2573 N N . THR A 1 323 ? 52.180 -3.282 -61.496 1.00 62.94 323 THR A N 1
ATOM 2574 C CA . THR A 1 323 ? 52.081 -4.109 -62.718 1.00 62.94 323 THR A CA 1
ATOM 2575 C C . THR A 1 323 ? 51.808 -3.260 -63.978 1.00 62.94 323 THR A C 1
ATOM 2577 O O . THR A 1 323 ? 51.661 -3.793 -65.072 1.00 62.94 323 THR A O 1
ATOM 2580 N N . ILE A 1 324 ? 51.714 -1.931 -63.834 1.00 55.62 324 ILE A N 1
ATOM 2581 C CA . ILE A 1 324 ? 51.355 -0.966 -64.898 1.00 55.62 324 ILE A CA 1
ATOM 2582 C C . ILE A 1 324 ? 52.590 -0.153 -65.376 1.00 55.62 324 ILE A C 1
ATOM 2584 O O . ILE A 1 324 ? 52.459 0.813 -66.127 1.00 55.62 324 ILE A O 1
ATOM 2588 N N . VAL A 1 325 ? 53.799 -0.556 -64.959 1.00 46.41 325 VAL A N 1
ATOM 2589 C CA . VAL A 1 325 ? 55.100 0.065 -65.294 1.00 46.41 325 VAL A CA 1
ATOM 2590 C C . VAL A 1 325 ? 55.999 -0.945 -65.998 1.00 46.41 325 VAL A C 1
ATOM 2592 O O . VAL A 1 325 ? 56.574 -0.562 -67.038 1.00 46.41 325 VAL A O 1
#

Foldseek 3Di:
DPFDQDVNDGDDVVVVVVVVVVVVVVVVVVVVCVVPVDPPDAQQAAPQPRHRCPDQWDAAPVGHIHHCVSQVDDPVRVVCRVPDHDHGPVQVVPDPPQVDLQAPVNLVVCPVPDPVQAAPRNRDGDDPQWDQAPPSRDIHHPVQDDPVPSGGVSVVVNVVVVVVVVVVVVVVVVVVVVPPPDDDDDDDDDDDDDDDDDDDDDDDDDDDDDDDDDDDDPPDPPPPDDPVNVVVVVVVVVVVVVVVVVVVVVVVVVVVVVVVVVVVVVVVVVVVVVVVVVVVVVVVVVVVVVVVVVVVVVVVVVVVVVVVVVVVVVVVVVVVVVVVD

pLDDT: mean 70.58, std 20.26, range [27.31, 96.94]

Secondary structure (DSSP, 8-state):
--EEEETTEEEEHHHHHHHHHHHHHHHHHHHHHHHS--------BBTTT--B-SSSEEE-TTS-EEEHHHHT--HHHHHHGGGS----TTTSSS----SS---HHHHHH-TT---TTB-TTT--B--SSEEE-TTT--EEEGGGB-TTTSSBHHHHHHHHHHHHHHHHHHHHHHHHHTTSSS--------------------------------------------HHHHHHHHHHHHHHHHHHHHHHHHHHHHHHHHHHHHHHHHHHHHHHHHHHHHHHHHHHHHHHHHHHHHHHHHHHHHHHHHHHHHHHHHHHHHHHHHS--

Radius of gyration: 41.57 Å; chains: 1; bounding box: 112×77×125 Å

Sequence (325 aa):
MRKTNLNGLKIDKDNLNKLLADKLEHILSNIEANNTTSVDSNSVRCLKCNRNCKTRAVQCTNGHWVHYSCEKLSLTEIQNLPHIDYCCKTCSKQPITVPYAITAAEALLREETIDDENCLVCNDVMTNDKQACPTCNHISHNKCFNINSDQCYSCHAIEEQRILSENQTQVENETKINKVTDHQTDVSHVDTTTIMAGKNNLCNGLQHTTPTACDKVNNTPQIIISEKEQEQQNKQKELKQQELKLKKREEQLRLKEAVVNDQSKDKTRLYDMIYKLEARNNELEKTVKSLYHKINNEDNTINSNNETRRVIGQAQIQREATTIV

Organism: Mytilus edulis (NCBI:txid6550)